Protein AF-A0A914U6W4-F1 (afdb_monomer)

Secondary structure (DSSP, 8-state):
------HHHHHTHHHHHHHHH---HHHHHHHHHT--HHHHHHHHHHHHHHHTT-S---HHHHHHHHTTHHHHHHHHT--SHHHHHHHHHHSSS-----TT------------------PPPPP----PPPP------HHHHHHHHHHHHHHHTTPPB-STTTEEE-TTS-EEEHHHHHHHHHHHHHPPTT--PPTT-TTHHHHHHS-TTHHHHHHHT-TTGGG--

Mean predicted aligned error: 17.09 Å

Radius of gyration: 27.69 Å; Cα contacts (8 Å, |Δi|>4): 126; chains: 1; bounding box: 62×68×47 Å

Nearest PDB structures (foldseek):
  8bik-assembly2_D  TM=2.214E-01  e=5.125E+00  Homo sapiens
  8bik-assembly1_A  TM=2.008E-01  e=8.359E+00  Homo sapiens

Sequence (225 aa):
MTYKIGPIVLRNIDFLKKLASTRSCQQRNKIIENASRDNLLSLVDVCFNVLEANIPLTRQRKTALTKHAQLLRALAECRSPKKARETLLKGGGEEEIPDAQPITLDRTQESTPKSVAKTPRRPRTNRTNPKKSPKQNNNQIVDQIVQHVMQNKNIYPVTSNEQIVDRNNEVIPLSNIRQSVKRYLDAKPGEHTPPGTNKLTSILKADPDVIPLKRAFKPDNWKKL

pLDDT: mean 76.05, std 19.29, range [33.06, 98.44]

Foldseek 3Di:
DDQDQDVLLVVQVVLVVVLVPDPDLVVNLVSLVPDDFSNLVSLLSVLLCVVVVSDPDDPVRVVVCVVVNVLSVQSVPDPGSVSSSVSCNVPSDDPPVVPVPPPPPPPPPPDDDDDDDDDDDDDDPDDDDPDDDPDPDVLVLLVVVLVVLCVVVVWDQDDPQQWTQDPVRDIDHVVLLSVLVVCVLPDDVPDDDDPPNPPNVVVLVPDPVNVVSSVVPDPPPPPDD

Structure (mmCIF, N/CA/C/O backbone):
data_AF-A0A914U6W4-F1
#
_entry.id   AF-A0A914U6W4-F1
#
loop_
_atom_site.group_PDB
_atom_site.id
_atom_site.type_symbol
_atom_site.label_atom_id
_atom_site.label_alt_id
_atom_site.label_comp_id
_atom_site.label_asym_id
_atom_site.label_entity_id
_atom_site.label_seq_id
_atom_site.pdbx_PDB_ins_code
_atom_site.Cartn_x
_atom_site.Cartn_y
_atom_site.Cartn_z
_atom_site.occupancy
_atom_site.B_iso_or_equiv
_atom_site.auth_seq_id
_atom_site.auth_comp_id
_atom_site.auth_asym_id
_atom_site.auth_atom_id
_atom_site.pdbx_PDB_model_num
ATOM 1 N N . MET A 1 1 ? -10.707 -4.551 -19.038 1.00 53.66 1 MET A N 1
ATOM 2 C CA . MET A 1 1 ? -9.260 -4.331 -18.827 1.00 53.66 1 MET A CA 1
ATOM 3 C C . MET A 1 1 ? -8.826 -5.192 -17.654 1.00 53.66 1 MET A C 1
ATOM 5 O O . MET A 1 1 ? -9.386 -5.043 -16.578 1.00 53.66 1 MET A O 1
ATOM 9 N N . THR A 1 2 ? -7.921 -6.141 -17.872 1.00 69.81 2 THR A N 1
ATOM 10 C CA . THR A 1 2 ? -7.407 -7.043 -16.832 1.00 69.81 2 THR A CA 1
ATOM 11 C C . THR A 1 2 ? -6.212 -6.383 -16.150 1.00 69.81 2 THR A C 1
ATOM 13 O O . THR A 1 2 ? -5.210 -6.095 -16.800 1.00 69.81 2 THR A O 1
ATOM 16 N N . TYR A 1 3 ? -6.325 -6.107 -14.852 1.00 77.06 3 TYR A N 1
ATOM 17 C CA . TYR A 1 3 ? -5.258 -5.472 -14.079 1.00 77.06 3 TYR A CA 1
ATOM 18 C C . TYR A 1 3 ? -4.153 -6.485 -13.782 1.00 77.06 3 TYR A C 1
ATOM 20 O O . TYR A 1 3 ? -4.410 -7.545 -13.210 1.00 77.06 3 TYR A O 1
ATOM 28 N N . LYS A 1 4 ? -2.919 -6.168 -14.177 1.00 84.38 4 LYS A N 1
ATOM 29 C CA . LYS A 1 4 ? -1.757 -7.020 -13.916 1.00 84.38 4 LYS A CA 1
ATOM 30 C C . LYS A 1 4 ? -1.160 -6.645 -12.564 1.00 84.38 4 LYS A C 1
ATOM 32 O O . LYS A 1 4 ? -0.323 -5.757 -12.477 1.00 84.38 4 LYS A O 1
ATOM 37 N N . ILE A 1 5 ? -1.623 -7.304 -11.507 1.00 91.56 5 ILE A N 1
ATOM 38 C CA . ILE A 1 5 ? -0.983 -7.226 -10.190 1.00 91.56 5 ILE A CA 1
ATOM 39 C C . ILE A 1 5 ? 0.258 -8.125 -10.218 1.00 91.56 5 ILE A C 1
ATOM 41 O O . ILE A 1 5 ? 0.172 -9.282 -10.633 1.00 91.56 5 ILE A O 1
ATOM 45 N N . GLY A 1 6 ? 1.408 -7.601 -9.790 1.00 92.56 6 GLY A N 1
ATOM 46 C CA . GLY A 1 6 ? 2.656 -8.357 -9.748 1.00 92.56 6 GLY A CA 1
ATOM 47 C C . GLY A 1 6 ? 2.571 -9.582 -8.819 1.00 92.56 6 GLY A C 1
ATOM 48 O O . GLY A 1 6 ? 1.930 -9.522 -7.765 1.00 92.56 6 GLY A O 1
ATOM 49 N N . PRO A 1 7 ? 3.251 -10.701 -9.139 1.00 95.94 7 PRO A N 1
ATOM 50 C CA . PRO A 1 7 ? 3.221 -11.912 -8.313 1.00 95.94 7 PRO A CA 1
ATOM 51 C C . PRO A 1 7 ? 3.799 -11.682 -6.909 1.00 95.94 7 PRO A C 1
ATOM 53 O O . PRO A 1 7 ? 3.405 -12.351 -5.956 1.00 95.94 7 PRO A O 1
ATOM 56 N N . ILE A 1 8 ? 4.706 -10.709 -6.754 1.00 96.19 8 ILE A N 1
ATOM 57 C CA . ILE A 1 8 ? 5.264 -10.332 -5.451 1.00 96.19 8 ILE A CA 1
ATOM 58 C C . ILE A 1 8 ? 4.209 -9.714 -4.526 1.00 96.19 8 ILE A C 1
ATOM 60 O O . ILE A 1 8 ? 4.229 -9.980 -3.329 1.00 96.19 8 ILE A O 1
ATOM 64 N N . VAL A 1 9 ? 3.251 -8.958 -5.068 1.00 96.81 9 VAL A N 1
ATOM 65 C CA . VAL A 1 9 ? 2.139 -8.380 -4.298 1.00 96.81 9 VAL A CA 1
ATOM 66 C C . VAL A 1 9 ? 1.191 -9.479 -3.833 1.00 96.81 9 VAL A C 1
ATOM 68 O O . VAL A 1 9 ? 0.785 -9.492 -2.673 1.00 96.81 9 VAL A O 1
ATOM 71 N N . LEU A 1 10 ? 0.891 -10.443 -4.707 1.00 96.62 10 LEU A N 1
ATOM 72 C CA . LEU A 1 10 ? 0.010 -11.567 -4.380 1.00 96.62 10 LEU A CA 1
ATOM 73 C C . LEU A 1 10 ? 0.596 -12.459 -3.277 1.00 96.62 10 LEU A C 1
ATOM 75 O O . LEU A 1 10 ? -0.118 -12.812 -2.342 1.00 96.62 10 LEU A O 1
ATOM 79 N N . ARG A 1 11 ? 1.899 -12.766 -3.340 1.00 98.06 11 ARG A N 1
ATOM 80 C CA . ARG A 1 11 ? 2.583 -13.586 -2.322 1.00 98.06 11 ARG A CA 1
ATOM 81 C C . ARG A 1 11 ? 2.641 -12.934 -0.940 1.00 98.06 11 ARG A C 1
ATOM 83 O O . ARG A 1 11 ? 2.720 -13.647 0.050 1.00 98.06 11 ARG A O 1
ATOM 90 N N . ASN A 1 12 ? 2.594 -11.604 -0.867 1.00 98.12 12 ASN A N 1
ATOM 91 C CA . ASN A 1 12 ? 2.744 -10.850 0.382 1.00 98.12 12 ASN A CA 1
ATOM 92 C C . ASN A 1 12 ? 1.439 -10.149 0.812 1.00 98.12 12 ASN A C 1
ATOM 94 O O . ASN A 1 12 ? 1.460 -9.172 1.563 1.00 98.12 12 ASN A O 1
ATOM 98 N N . ILE A 1 13 ? 0.279 -10.637 0.355 1.00 97.62 13 ILE A N 1
ATOM 99 C CA . ILE A 1 13 ? -1.011 -9.982 0.605 1.00 97.62 13 ILE A CA 1
ATOM 100 C C . ILE A 1 13 ? -1.379 -9.916 2.093 1.00 97.62 13 ILE A C 1
ATOM 102 O O . ILE A 1 13 ? -1.975 -8.934 2.533 1.00 97.62 13 ILE A O 1
ATOM 106 N N . ASP A 1 14 ? -0.995 -10.917 2.887 1.00 98.31 14 ASP A N 1
ATOM 107 C CA . ASP A 1 14 ? -1.300 -10.954 4.321 1.00 98.31 14 ASP A CA 1
ATOM 108 C C . ASP A 1 14 ? -0.513 -9.897 5.094 1.00 98.31 14 ASP A C 1
ATOM 110 O O . ASP A 1 14 ? -1.055 -9.245 5.989 1.00 98.31 14 ASP A O 1
ATOM 114 N N . PHE A 1 15 ? 0.733 -9.644 4.687 1.00 98.38 15 PHE A N 1
ATOM 115 C CA . PHE A 1 15 ? 1.522 -8.528 5.199 1.00 98.38 15 PHE A CA 1
ATOM 116 C C . PHE A 1 15 ? 0.852 -7.186 4.877 1.00 98.38 15 PHE A C 1
ATOM 118 O O . PHE A 1 15 ? 0.673 -6.362 5.776 1.00 98.38 15 PHE A O 1
ATOM 125 N N . LEU A 1 16 ? 0.417 -6.986 3.628 1.00 97.69 16 LEU A N 1
ATOM 126 C CA . LEU A 1 16 ? -0.258 -5.755 3.203 1.00 97.69 16 LEU A CA 1
ATOM 127 C C . LEU A 1 16 ? -1.578 -5.536 3.957 1.00 97.69 16 LEU A C 1
ATOM 129 O O . LEU A 1 16 ? -1.844 -4.427 4.425 1.00 97.69 16 LEU A O 1
ATOM 133 N N . LYS A 1 17 ? -2.381 -6.592 4.139 1.00 97.88 17 LYS A N 1
ATOM 134 C CA . LYS A 1 17 ? -3.614 -6.556 4.943 1.00 97.88 17 LYS A CA 1
ATOM 135 C C . LYS A 1 17 ? -3.319 -6.207 6.399 1.00 97.88 17 LYS A C 1
ATOM 137 O O . LYS A 1 17 ? -3.968 -5.320 6.953 1.00 97.88 17 LYS A O 1
ATOM 142 N N . LYS A 1 18 ? -2.322 -6.857 7.008 1.00 98.12 18 LYS A N 1
ATOM 143 C CA . LYS A 1 18 ? -1.907 -6.588 8.390 1.00 98.12 18 LYS A CA 1
ATOM 144 C C . LYS A 1 18 ? -1.480 -5.132 8.551 1.00 98.12 18 LYS A C 1
ATOM 146 O O . LYS A 1 18 ? -1.984 -4.453 9.444 1.00 98.12 18 LYS A O 1
ATOM 151 N N . LEU A 1 19 ? -0.637 -4.626 7.654 1.00 96.81 19 LEU A N 1
ATOM 152 C CA . LEU A 1 19 ? -0.181 -3.239 7.682 1.00 96.81 19 LEU A CA 1
ATOM 153 C C . LEU A 1 19 ? -1.350 -2.251 7.529 1.00 96.81 19 LEU A C 1
ATOM 155 O O . LEU A 1 19 ? -1.446 -1.306 8.307 1.00 96.81 19 LEU A O 1
ATOM 159 N N . ALA A 1 20 ? -2.267 -2.500 6.589 1.00 95.44 20 ALA A N 1
ATOM 160 C CA . ALA A 1 20 ? -3.433 -1.647 6.348 1.00 95.44 20 ALA A CA 1
ATOM 161 C C . ALA A 1 20 ? -4.457 -1.662 7.497 1.00 95.44 20 ALA A C 1
ATOM 163 O O . ALA A 1 20 ? -5.111 -0.654 7.755 1.00 95.44 20 ALA A O 1
ATOM 164 N N . SER A 1 21 ? -4.602 -2.793 8.192 1.00 96.88 21 SER A N 1
ATOM 165 C CA . SER A 1 21 ? -5.515 -2.929 9.337 1.00 96.88 21 SER A CA 1
ATOM 166 C C . SER A 1 21 ? -4.977 -2.305 10.631 1.00 96.88 21 SER A C 1
ATOM 168 O O . SER A 1 21 ? -5.744 -2.025 11.553 1.00 96.88 21 SER A O 1
ATOM 170 N N . THR A 1 22 ? -3.667 -2.065 10.707 1.00 96.38 22 THR A N 1
ATOM 171 C CA . THR A 1 22 ? -3.009 -1.581 11.921 1.00 96.38 22 THR A CA 1
ATOM 172 C C . THR A 1 22 ? -3.180 -0.068 12.048 1.00 96.38 22 THR A C 1
ATOM 174 O O . THR A 1 22 ? -2.640 0.698 11.253 1.00 96.38 22 THR A O 1
ATOM 177 N N . ARG A 1 23 ? -3.913 0.375 13.076 1.00 92.94 23 ARG A N 1
ATOM 178 C CA . ARG A 1 23 ? -4.170 1.806 13.329 1.00 92.94 23 ARG A CA 1
ATOM 179 C C . ARG A 1 23 ? -3.014 2.515 14.032 1.00 92.94 23 ARG A C 1
ATOM 181 O O . ARG A 1 23 ? -2.748 3.675 13.743 1.00 92.94 23 ARG A O 1
ATOM 188 N N . SER A 1 24 ? -2.334 1.829 14.952 1.00 93.88 24 SER A N 1
ATOM 189 C CA . SER A 1 24 ? -1.249 2.426 15.734 1.00 93.88 24 SER A CA 1
ATOM 190 C C . SER A 1 24 ? -0.017 2.668 14.865 1.00 93.88 24 SER A C 1
ATOM 192 O O . SER A 1 24 ? 0.518 1.740 14.252 1.00 93.88 24 SER A O 1
ATOM 194 N N . CYS A 1 25 ? 0.464 3.913 14.850 1.00 91.19 25 CYS A N 1
ATOM 195 C CA . CYS A 1 25 ? 1.676 4.292 14.130 1.00 91.19 25 CYS A CA 1
ATOM 196 C C . CYS A 1 25 ? 2.896 3.480 14.598 1.00 91.19 25 CYS A C 1
ATOM 198 O O . CYS A 1 25 ? 3.583 2.868 13.783 1.00 91.19 25 CYS A O 1
ATOM 200 N N . GLN A 1 26 ? 3.088 3.355 15.913 1.00 93.44 26 GLN A N 1
ATOM 201 C CA . GLN A 1 26 ? 4.189 2.579 16.490 1.00 93.44 26 GLN A CA 1
ATOM 202 C C . GLN A 1 26 ? 4.140 1.102 16.076 1.00 93.44 26 GLN A C 1
ATOM 204 O O . GLN A 1 26 ? 5.170 0.505 15.769 1.00 93.44 26 GLN A O 1
ATOM 209 N N . GLN A 1 27 ? 2.945 0.502 16.029 1.00 96.06 27 GLN A N 1
ATOM 210 C CA . GLN A 1 27 ? 2.794 -0.882 15.575 1.00 96.06 27 GLN A CA 1
ATOM 211 C C . GLN A 1 27 ? 3.087 -1.026 14.078 1.00 96.06 27 GLN A C 1
ATOM 213 O O . GLN A 1 27 ? 3.743 -1.991 13.690 1.00 96.06 27 GLN A O 1
ATOM 218 N N . ARG A 1 28 ? 2.666 -0.069 13.238 1.00 96.31 28 ARG A N 1
ATOM 219 C CA . ARG A 1 28 ? 3.031 -0.056 11.810 1.00 96.31 28 ARG A CA 1
ATOM 220 C C . ARG A 1 28 ? 4.542 0.037 11.627 1.00 96.31 28 ARG A C 1
ATOM 222 O O . ARG A 1 28 ? 5.090 -0.749 10.860 1.00 96.31 28 ARG A O 1
ATOM 229 N N . ASN A 1 29 ? 5.215 0.911 12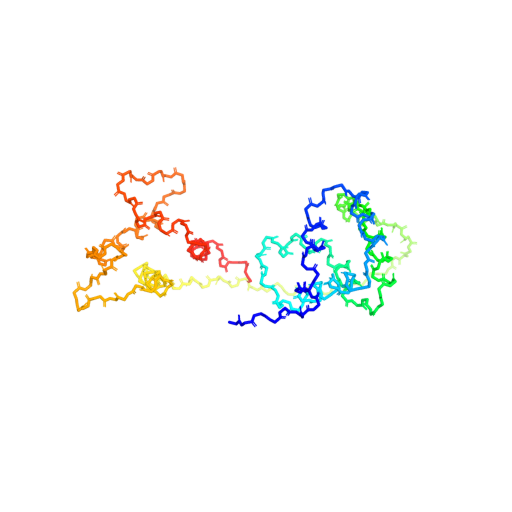.374 1.00 95.25 29 ASN A N 1
ATOM 230 C CA . ASN A 1 29 ? 6.670 1.052 12.313 1.00 95.25 29 ASN A CA 1
ATOM 231 C C . ASN A 1 29 ? 7.368 -0.254 12.704 1.00 95.25 29 ASN A C 1
ATOM 233 O O . ASN A 1 29 ? 8.198 -0.738 11.943 1.00 95.25 29 ASN A O 1
ATOM 237 N N . LYS A 1 30 ? 6.930 -0.916 13.784 1.00 96.88 30 LYS A N 1
ATOM 238 C CA . LYS A 1 30 ? 7.435 -2.250 14.158 1.00 96.88 30 LYS A CA 1
ATOM 239 C C . LYS A 1 30 ? 7.197 -3.305 13.074 1.00 96.88 30 LYS A C 1
ATOM 241 O O . LYS A 1 30 ? 8.051 -4.161 12.851 1.00 96.88 30 LYS A O 1
ATOM 246 N N . ILE A 1 31 ? 6.046 -3.277 12.397 1.00 97.81 31 ILE A N 1
ATOM 247 C CA . ILE A 1 31 ? 5.761 -4.184 11.272 1.00 97.81 31 ILE A CA 1
ATOM 248 C C . ILE A 1 31 ? 6.722 -3.911 10.103 1.00 97.81 31 ILE A C 1
ATOM 250 O O . ILE A 1 31 ? 7.202 -4.859 9.489 1.00 97.81 31 ILE A O 1
ATOM 254 N N . ILE A 1 32 ? 7.017 -2.642 9.809 1.00 97.31 32 ILE A N 1
ATOM 255 C CA . ILE A 1 32 ? 7.913 -2.212 8.722 1.00 97.31 32 ILE A CA 1
ATOM 256 C C . ILE A 1 32 ? 9.385 -2.529 9.038 1.00 97.31 32 ILE A C 1
ATOM 258 O O . ILE A 1 32 ? 10.116 -2.998 8.163 1.00 97.31 32 ILE A O 1
ATOM 262 N N . GLU A 1 33 ? 9.824 -2.317 10.279 1.00 96.69 33 GLU A N 1
ATOM 263 C CA . GLU A 1 33 ? 11.172 -2.655 10.758 1.00 96.69 33 GLU A CA 1
ATOM 264 C C . GLU A 1 33 ? 11.459 -4.150 10.604 1.00 96.69 33 GLU A C 1
ATOM 266 O O . GLU A 1 33 ? 12.502 -4.532 10.071 1.00 96.69 33 GLU A O 1
ATOM 271 N N . ASN A 1 34 ? 10.486 -4.984 10.984 1.00 98.00 34 ASN A N 1
ATOM 272 C CA . ASN A 1 34 ? 10.574 -6.442 10.915 1.00 98.00 34 ASN A CA 1
ATOM 273 C C . ASN A 1 34 ? 10.147 -7.023 9.554 1.00 98.00 34 ASN A C 1
ATOM 275 O O . ASN A 1 34 ? 10.110 -8.242 9.384 1.00 98.00 34 ASN A O 1
ATOM 279 N N . ALA A 1 35 ? 9.800 -6.186 8.573 1.00 98.12 35 ALA A N 1
ATOM 280 C CA . ALA A 1 35 ? 9.358 -6.655 7.266 1.00 98.12 35 ALA A CA 1
ATOM 281 C C . ALA A 1 35 ? 10.510 -7.311 6.489 1.00 98.12 35 ALA A C 1
ATOM 283 O O . ALA A 1 35 ? 11.623 -6.774 6.423 1.00 98.12 35 ALA A O 1
ATOM 284 N N . SER A 1 36 ? 10.218 -8.444 5.844 1.00 98.31 36 SER A N 1
ATOM 285 C CA . SER A 1 36 ? 11.131 -9.095 4.904 1.00 98.31 36 SER A CA 1
ATOM 286 C C . SER A 1 36 ? 11.414 -8.204 3.687 1.00 98.31 36 SER A C 1
ATOM 288 O O . SER A 1 36 ? 10.697 -7.238 3.404 1.00 98.31 36 SER A O 1
ATOM 290 N N . ARG A 1 37 ? 12.456 -8.549 2.922 1.00 98.19 37 ARG A N 1
ATOM 291 C CA . ARG A 1 37 ? 12.765 -7.879 1.650 1.00 98.19 37 ARG A CA 1
ATOM 292 C C . ARG A 1 37 ? 11.558 -7.874 0.709 1.00 98.19 37 ARG A C 1
ATOM 294 O O . ARG A 1 37 ? 11.227 -6.824 0.166 1.00 98.19 37 ARG A O 1
ATOM 301 N N . ASP A 1 38 ? 10.901 -9.017 0.550 1.00 98.06 38 ASP A N 1
ATOM 302 C CA . ASP A 1 38 ? 9.777 -9.171 -0.377 1.00 98.06 38 ASP A CA 1
ATOM 303 C C . ASP A 1 38 ? 8.545 -8.386 0.078 1.00 98.06 38 ASP A C 1
ATOM 305 O O . ASP A 1 38 ? 7.877 -7.769 -0.749 1.00 98.06 38 ASP A O 1
ATOM 309 N N . ASN A 1 39 ? 8.304 -8.309 1.391 1.00 98.44 39 ASN A N 1
ATOM 310 C CA . ASN A 1 39 ? 7.257 -7.465 1.966 1.00 98.44 39 ASN A CA 1
ATOM 311 C C . ASN A 1 39 ? 7.467 -5.989 1.597 1.00 98.44 39 ASN A C 1
ATOM 313 O O . ASN A 1 39 ? 6.542 -5.324 1.130 1.00 98.44 39 ASN A O 1
ATOM 317 N N . LEU A 1 40 ? 8.690 -5.477 1.750 1.00 98.12 40 LEU A N 1
ATOM 318 C CA . LEU A 1 40 ? 9.011 -4.087 1.412 1.00 98.12 40 LEU A CA 1
ATOM 319 C C . LEU A 1 40 ? 8.910 -3.825 -0.094 1.00 98.12 40 LEU A C 1
ATOM 321 O O . LEU A 1 40 ? 8.330 -2.823 -0.504 1.00 98.12 40 LEU A O 1
ATOM 325 N N . LEU A 1 41 ? 9.422 -4.735 -0.926 1.00 97.25 41 LEU A N 1
ATOM 326 C CA . LEU A 1 41 ? 9.322 -4.603 -2.382 1.00 97.25 41 LEU A CA 1
ATOM 327 C C . LEU A 1 41 ? 7.874 -4.713 -2.877 1.00 97.25 41 LEU A C 1
ATOM 329 O O . LEU A 1 41 ? 7.512 -4.038 -3.836 1.00 97.25 41 LEU A O 1
ATOM 333 N N . SER A 1 42 ? 7.020 -5.485 -2.200 1.00 97.94 42 SER A N 1
ATOM 334 C CA . SER A 1 42 ? 5.589 -5.530 -2.519 1.00 97.94 42 SER A CA 1
ATOM 335 C C . SER A 1 42 ? 4.893 -4.184 -2.285 1.00 97.94 42 SER A C 1
ATOM 337 O O . SER A 1 42 ? 4.037 -3.801 -3.076 1.00 97.94 42 SER A O 1
ATOM 339 N N . LEU A 1 43 ? 5.297 -3.416 -1.262 1.00 97.31 43 LEU A N 1
ATOM 340 C CA . LEU A 1 43 ? 4.788 -2.056 -1.041 1.00 97.31 43 LEU A CA 1
ATOM 341 C C . LEU A 1 43 ? 5.232 -1.094 -2.140 1.00 97.31 43 LEU A C 1
ATOM 343 O O . LEU A 1 43 ? 4.425 -0.288 -2.603 1.00 97.31 43 LEU A O 1
ATOM 347 N N . VAL A 1 44 ? 6.495 -1.189 -2.562 1.00 97.44 44 VAL A N 1
ATOM 348 C CA . VAL A 1 44 ? 7.034 -0.398 -3.678 1.00 97.44 44 VAL A CA 1
ATOM 349 C C . VAL A 1 44 ? 6.236 -0.672 -4.954 1.00 97.44 44 VAL A C 1
ATOM 351 O O . VAL A 1 44 ? 5.787 0.271 -5.602 1.00 97.44 44 VAL A O 1
ATOM 354 N N . ASP A 1 45 ? 5.981 -1.945 -5.267 1.00 96.88 45 ASP A N 1
ATOM 355 C CA . ASP A 1 45 ? 5.211 -2.353 -6.450 1.00 96.88 45 ASP A CA 1
ATOM 356 C C . ASP A 1 45 ? 3.752 -1.861 -6.384 1.00 96.88 45 ASP A C 1
ATOM 358 O O . ASP A 1 45 ? 3.200 -1.365 -7.367 1.00 96.88 45 ASP A O 1
ATOM 362 N N . VAL A 1 46 ? 3.120 -1.895 -5.205 1.00 96.75 46 VAL A N 1
ATOM 363 C CA . VAL A 1 46 ? 1.786 -1.297 -5.011 1.00 96.75 46 VAL A CA 1
ATOM 364 C C . VAL A 1 46 ? 1.814 0.214 -5.262 1.00 96.75 46 VAL A C 1
ATOM 366 O O . VAL A 1 46 ? 0.940 0.723 -5.964 1.00 96.75 46 VAL A O 1
ATOM 369 N N . CYS A 1 47 ? 2.807 0.935 -4.732 1.00 96.19 47 CYS A N 1
ATOM 370 C CA . CYS A 1 47 ? 2.937 2.382 -4.941 1.00 96.19 47 CYS A CA 1
ATOM 371 C C . CYS A 1 47 ? 3.142 2.719 -6.422 1.00 96.19 47 CYS A C 1
ATOM 373 O O . CYS A 1 47 ? 2.479 3.617 -6.942 1.00 96.19 47 CYS A O 1
ATOM 375 N N . PHE A 1 48 ? 3.998 1.965 -7.111 1.00 96.12 48 PHE A N 1
ATOM 376 C CA . PHE A 1 48 ? 4.236 2.111 -8.543 1.00 96.12 48 PHE A CA 1
ATOM 377 C C . PHE A 1 48 ? 2.947 1.901 -9.353 1.00 96.12 48 PHE A C 1
ATOM 379 O O . PHE A 1 48 ? 2.550 2.768 -10.128 1.00 96.12 48 PHE A O 1
ATOM 386 N N . ASN A 1 49 ? 2.213 0.815 -9.095 1.00 95.12 49 ASN A N 1
ATOM 387 C CA . ASN A 1 49 ? 0.957 0.525 -9.794 1.00 95.12 49 ASN A CA 1
ATOM 388 C C . ASN A 1 49 ? -0.163 1.538 -9.501 1.00 95.12 49 ASN A C 1
ATOM 390 O O . ASN A 1 49 ? -1.038 1.755 -10.342 1.00 95.12 49 ASN A O 1
ATOM 394 N N . VAL A 1 50 ? -0.153 2.167 -8.323 1.00 94.69 50 VAL A N 1
ATOM 395 C CA . VAL A 1 50 ? -1.057 3.280 -8.002 1.00 94.69 50 VAL A CA 1
ATOM 396 C C . VAL A 1 50 ? -0.725 4.520 -8.836 1.00 94.69 50 VAL A C 1
ATOM 398 O O . VAL A 1 50 ? -1.648 5.169 -9.332 1.00 94.69 50 VAL A O 1
ATOM 401 N N . LEU A 1 51 ? 0.561 4.848 -9.000 1.00 93.94 51 LEU A N 1
ATOM 402 C CA . LEU A 1 51 ? 1.008 6.016 -9.766 1.00 93.94 51 LEU A CA 1
ATOM 403 C C . LEU A 1 51 ? 0.775 5.849 -11.271 1.00 93.94 51 LEU A C 1
ATOM 405 O O . LEU A 1 51 ? 0.262 6.771 -11.900 1.00 93.94 51 LEU A O 1
ATOM 409 N N . GLU A 1 52 ? 1.037 4.659 -11.812 1.00 93.75 52 GLU A N 1
ATOM 410 C CA . GLU A 1 52 ? 0.782 4.309 -13.220 1.00 93.75 52 GLU A CA 1
ATOM 411 C C . GLU A 1 52 ? -0.711 4.110 -13.540 1.00 93.75 52 GLU A C 1
ATOM 413 O O . GLU A 1 52 ? -1.081 3.753 -14.654 1.00 93.75 52 GLU A O 1
ATOM 418 N N . ALA A 1 53 ? -1.601 4.317 -12.561 1.00 89.75 53 ALA A N 1
ATOM 419 C CA . ALA A 1 53 ? -3.041 4.092 -12.687 1.00 89.75 53 ALA A CA 1
ATOM 420 C C . ALA A 1 53 ? -3.428 2.660 -13.124 1.00 89.75 53 ALA A C 1
ATOM 422 O O . ALA A 1 53 ? -4.551 2.432 -13.583 1.00 89.75 53 ALA A O 1
ATOM 423 N N . ASN A 1 54 ? -2.546 1.681 -12.892 1.00 91.25 54 ASN A N 1
ATOM 424 C CA . ASN A 1 54 ? -2.810 0.253 -13.096 1.00 91.25 54 ASN A CA 1
ATOM 425 C C . ASN A 1 54 ? -3.805 -0.304 -12.072 1.00 91.25 54 ASN A C 1
ATOM 427 O O . ASN A 1 54 ? -4.379 -1.367 -12.287 1.00 91.25 54 ASN A O 1
ATOM 431 N N . ILE A 1 55 ? -4.016 0.393 -10.953 1.00 90.56 55 ILE A N 1
ATOM 432 C CA . ILE A 1 55 ? -5.040 0.053 -9.963 1.00 90.56 55 ILE A CA 1
ATOM 433 C C . ILE A 1 55 ? -6.177 1.079 -10.069 1.00 90.56 55 ILE A C 1
ATOM 435 O O . ILE A 1 55 ? -5.945 2.279 -9.878 1.00 90.56 55 ILE A O 1
ATOM 439 N N . PRO A 1 56 ? -7.424 0.650 -10.341 1.00 90.38 56 PRO A N 1
ATOM 440 C CA . PRO A 1 56 ? -8.549 1.563 -10.434 1.00 90.38 56 PRO A CA 1
ATOM 441 C C . PRO A 1 56 ? -8.871 2.115 -9.046 1.00 90.38 56 PRO A C 1
ATOM 443 O O . PRO A 1 56 ? -9.313 1.410 -8.138 1.00 90.38 56 PRO A O 1
ATOM 446 N N . LEU A 1 57 ? -8.656 3.415 -8.879 1.00 92.94 57 LEU A N 1
ATOM 447 C CA . LEU A 1 57 ? -8.985 4.126 -7.652 1.00 92.94 57 LEU A CA 1
ATOM 448 C C . LEU A 1 57 ? -10.202 5.016 -7.866 1.00 92.94 57 LEU A C 1
ATOM 450 O O . LEU A 1 57 ? -10.281 5.767 -8.842 1.00 92.94 57 LEU A O 1
ATOM 454 N N . THR A 1 58 ? -11.127 4.985 -6.906 1.00 95.31 58 THR A N 1
ATOM 455 C CA . THR A 1 58 ? -12.239 5.937 -6.865 1.00 95.31 58 THR A CA 1
ATOM 456 C C . THR A 1 58 ? -11.703 7.362 -6.715 1.00 95.31 58 THR A C 1
ATOM 458 O O . THR A 1 58 ? -10.644 7.586 -6.122 1.00 95.31 58 THR A O 1
ATOM 461 N N . ARG A 1 59 ? -12.444 8.359 -7.215 1.00 93.94 59 ARG A N 1
ATOM 462 C CA . ARG A 1 59 ? -12.039 9.776 -7.135 1.00 93.94 59 ARG A CA 1
ATOM 463 C C . ARG A 1 59 ? -11.714 10.208 -5.701 1.00 93.94 59 ARG A C 1
ATOM 465 O O . ARG A 1 59 ? -10.715 10.880 -5.487 1.00 93.94 59 ARG A O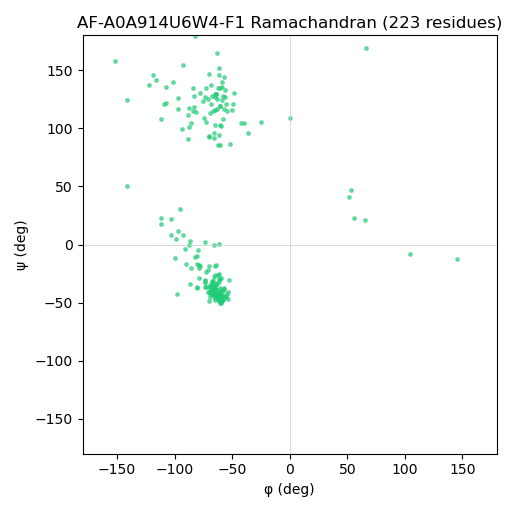 1
ATOM 472 N N . GLN A 1 60 ? -12.511 9.759 -4.730 1.00 93.75 60 GLN A N 1
ATOM 473 C CA . GLN A 1 60 ? -12.289 10.032 -3.306 1.00 93.75 60 GLN A CA 1
ATOM 474 C C . GLN A 1 60 ? -10.936 9.494 -2.819 1.00 93.75 60 GLN A C 1
ATOM 476 O O . GLN A 1 60 ? -10.184 10.219 -2.172 1.00 93.75 60 GLN A O 1
ATOM 481 N N . ARG A 1 61 ? -10.589 8.250 -3.181 1.00 93.75 61 ARG A N 1
ATOM 482 C CA . ARG A 1 61 ? -9.299 7.643 -2.822 1.00 93.75 61 ARG A CA 1
ATOM 483 C C . ARG A 1 61 ? -8.129 8.343 -3.506 1.00 93.75 61 ARG A C 1
ATOM 485 O O . ARG A 1 61 ? -7.120 8.587 -2.855 1.00 93.75 61 ARG A O 1
ATOM 492 N N . LYS A 1 62 ? -8.276 8.727 -4.780 1.00 93.88 62 LYS A N 1
ATOM 493 C CA . LYS A 1 62 ? -7.253 9.512 -5.493 1.00 93.88 62 LYS A CA 1
ATOM 494 C C . LYS A 1 62 ? -6.961 10.828 -4.770 1.00 93.88 62 LYS A C 1
ATOM 496 O O . LYS A 1 62 ? -5.800 11.124 -4.511 1.00 93.88 62 LYS A O 1
ATOM 501 N N . THR A 1 63 ? -8.001 11.573 -4.387 1.00 93.19 63 THR A N 1
ATOM 502 C CA . THR A 1 63 ? -7.859 12.836 -3.644 1.00 93.19 63 THR A CA 1
ATOM 503 C C . THR A 1 63 ? -7.184 12.637 -2.286 1.00 93.19 63 THR A C 1
ATOM 505 O O . THR A 1 63 ? -6.304 13.415 -1.931 1.00 93.19 63 THR A O 1
ATOM 508 N N . ALA A 1 64 ? -7.530 11.575 -1.551 1.00 91.38 64 ALA A N 1
ATOM 509 C CA . ALA A 1 64 ? -6.872 11.255 -0.283 1.00 91.38 64 ALA A CA 1
ATOM 510 C C . ALA A 1 64 ? -5.372 10.956 -0.469 1.00 91.38 64 ALA A C 1
ATOM 512 O O . ALA A 1 64 ? -4.545 11.468 0.278 1.00 91.38 64 ALA A O 1
ATOM 513 N N . LEU A 1 65 ? -5.011 10.201 -1.511 1.00 91.81 65 LEU A N 1
ATOM 514 C CA . LEU A 1 65 ? -3.615 9.873 -1.820 1.00 91.81 65 LEU A CA 1
ATOM 515 C C . LEU A 1 65 ? -2.811 11.064 -2.342 1.00 91.81 65 LEU A C 1
ATOM 517 O O . LEU A 1 65 ? -1.590 11.065 -2.227 1.00 91.81 65 LEU A O 1
ATOM 521 N N . THR A 1 66 ? -3.472 12.092 -2.882 1.00 91.19 66 THR A N 1
ATOM 522 C CA . THR A 1 66 ? -2.783 13.278 -3.417 1.00 91.19 66 THR A CA 1
ATOM 523 C C . THR A 1 66 ? -1.994 14.004 -2.325 1.00 91.19 66 THR A C 1
ATOM 525 O O . THR A 1 66 ? -0.909 14.509 -2.597 1.00 91.19 66 THR A O 1
ATOM 528 N N . LYS A 1 67 ? -2.482 13.970 -1.076 1.00 90.75 67 LYS A N 1
ATOM 529 C CA . LYS A 1 67 ? -1.779 14.511 0.101 1.00 90.75 67 LYS A CA 1
ATOM 530 C C . LYS A 1 67 ? -0.443 13.816 0.374 1.00 90.75 67 LYS A C 1
ATOM 532 O O . LYS A 1 67 ? 0.455 14.417 0.938 1.00 90.75 67 LYS A O 1
ATOM 537 N N . HIS A 1 68 ? -0.303 12.570 -0.071 1.00 91.88 68 HIS A N 1
ATOM 538 C CA . HIS A 1 68 ? 0.888 11.744 0.124 1.00 91.88 68 HIS A CA 1
ATOM 539 C C . HIS A 1 68 ? 1.628 11.475 -1.195 1.00 91.88 68 HIS A C 1
ATOM 541 O O . HIS A 1 68 ? 2.436 10.552 -1.280 1.00 91.88 68 HIS A O 1
ATOM 547 N N . ALA A 1 69 ? 1.371 12.264 -2.247 1.00 91.38 69 ALA A N 1
ATOM 548 C CA . ALA A 1 69 ? 1.902 12.001 -3.584 1.00 91.38 69 ALA A CA 1
ATOM 549 C C . ALA A 1 69 ? 3.439 11.997 -3.635 1.00 91.38 69 ALA A C 1
ATOM 551 O O . ALA A 1 69 ? 4.021 11.190 -4.355 1.00 91.38 69 ALA A O 1
ATOM 552 N N . GLN A 1 70 ? 4.101 12.873 -2.872 1.00 91.88 70 GLN A N 1
ATOM 553 C CA . GLN A 1 70 ? 5.566 12.913 -2.807 1.00 91.88 70 GLN A CA 1
ATOM 554 C C . GLN A 1 70 ? 6.139 11.635 -2.184 1.00 91.88 70 GLN A C 1
ATOM 556 O O . GLN A 1 70 ? 7.034 11.026 -2.766 1.00 91.88 70 GLN A O 1
ATOM 561 N N . LEU A 1 71 ? 5.565 11.179 -1.065 1.00 93.94 71 LEU A N 1
ATOM 562 C CA . LEU A 1 71 ? 5.955 9.926 -0.418 1.00 93.94 71 LEU A CA 1
ATOM 563 C C . LEU A 1 71 ? 5.734 8.722 -1.343 1.00 93.94 71 LEU A C 1
ATOM 565 O O . LEU A 1 71 ? 6.613 7.873 -1.461 1.00 93.94 71 LEU A O 1
ATOM 569 N N . LEU A 1 72 ? 4.593 8.668 -2.040 1.00 95.00 72 LEU A N 1
ATOM 570 C CA . LEU A 1 72 ? 4.296 7.595 -2.994 1.00 95.00 72 LEU A CA 1
ATOM 571 C C . LEU A 1 72 ? 5.322 7.538 -4.133 1.00 95.00 72 LEU A C 1
ATOM 573 O O . LEU A 1 72 ? 5.767 6.446 -4.476 1.00 95.00 72 LEU A O 1
ATOM 577 N N . ARG A 1 73 ? 5.729 8.690 -4.689 1.00 95.62 73 ARG A N 1
ATOM 578 C CA . ARG A 1 73 ? 6.783 8.754 -5.720 1.00 95.62 73 ARG A CA 1
ATOM 579 C C . ARG A 1 73 ? 8.133 8.306 -5.169 1.00 95.62 73 ARG A C 1
ATOM 581 O O . ARG A 1 73 ? 8.763 7.434 -5.758 1.00 95.62 73 ARG A O 1
ATOM 588 N N . ALA A 1 74 ? 8.525 8.819 -4.002 1.00 95.56 74 ALA A N 1
ATOM 589 C CA . ALA A 1 74 ? 9.776 8.436 -3.355 1.00 95.56 74 ALA A CA 1
ATOM 590 C C . ALA A 1 74 ? 9.843 6.923 -3.084 1.00 95.56 74 ALA A C 1
ATOM 592 O O . ALA A 1 74 ? 10.887 6.306 -3.290 1.00 95.56 74 ALA A O 1
ATOM 593 N N . LEU A 1 75 ? 8.729 6.311 -2.666 1.00 96.12 75 LEU A N 1
ATOM 594 C CA . LEU A 1 75 ? 8.632 4.864 -2.475 1.00 96.12 75 LEU A CA 1
ATOM 595 C C . LEU A 1 75 ? 8.685 4.096 -3.791 1.00 96.12 75 LEU A C 1
ATOM 597 O O . LEU A 1 75 ? 9.424 3.122 -3.871 1.00 96.12 75 LEU A O 1
ATOM 601 N N . ALA A 1 76 ? 7.949 4.525 -4.817 1.00 96.56 76 ALA A N 1
ATOM 602 C CA . ALA A 1 76 ? 7.946 3.865 -6.123 1.00 96.56 76 ALA A CA 1
ATOM 603 C C . ALA A 1 76 ? 9.335 3.865 -6.791 1.00 96.56 76 ALA A C 1
ATOM 605 O O . ALA A 1 76 ? 9.684 2.927 -7.503 1.00 96.56 76 ALA A O 1
ATOM 606 N N . GLU A 1 77 ? 10.160 4.877 -6.518 1.00 95.88 77 GLU A N 1
ATOM 607 C CA . GLU A 1 77 ? 11.538 4.973 -7.013 1.00 95.88 77 GLU A CA 1
ATOM 608 C C . GLU A 1 77 ? 12.548 4.129 -6.207 1.00 95.88 77 GLU A C 1
ATOM 610 O O . GLU A 1 77 ? 13.710 3.974 -6.608 1.00 95.88 77 GLU A O 1
ATOM 615 N N . CYS A 1 78 ? 12.152 3.565 -5.061 1.00 96.56 78 CYS A N 1
ATOM 616 C CA . CYS A 1 78 ? 13.048 2.775 -4.221 1.00 96.56 78 CYS A CA 1
ATOM 617 C C . CYS A 1 78 ? 13.361 1.412 -4.848 1.00 96.56 78 CYS A C 1
ATOM 619 O O . CYS A 1 78 ? 12.586 0.467 -4.759 1.00 96.56 78 CYS A O 1
ATOM 621 N N . ARG A 1 79 ? 14.575 1.266 -5.389 1.00 93.88 79 ARG A N 1
ATOM 622 C CA . ARG A 1 79 ? 15.075 -0.021 -5.912 1.00 93.88 79 ARG A CA 1
ATOM 623 C C . ARG A 1 79 ? 15.599 -0.975 -4.837 1.00 93.88 79 ARG A C 1
ATOM 625 O O . ARG A 1 79 ? 15.778 -2.159 -5.108 1.00 93.88 79 ARG A O 1
ATOM 632 N N . SER A 1 80 ? 15.889 -0.473 -3.633 1.00 97.50 80 SER A N 1
ATOM 633 C CA . SER A 1 80 ? 16.452 -1.272 -2.541 1.00 97.50 80 SER A CA 1
ATOM 634 C C . SER A 1 80 ? 15.493 -1.357 -1.349 1.00 97.50 80 SER A C 1
ATOM 636 O O . SER A 1 80 ? 14.862 -0.358 -0.991 1.00 97.50 80 SER A O 1
ATOM 638 N N . PRO A 1 81 ? 15.408 -2.524 -0.679 1.00 97.50 81 PRO A N 1
ATOM 639 C CA . PRO A 1 81 ? 14.546 -2.694 0.490 1.00 97.50 81 PRO A CA 1
ATOM 640 C C . PRO A 1 81 ? 14.988 -1.794 1.650 1.00 97.50 81 PRO A C 1
ATOM 642 O O . PRO A 1 81 ? 14.150 -1.274 2.378 1.00 97.50 81 PRO A O 1
ATOM 645 N N . LYS A 1 82 ? 16.300 -1.554 1.788 1.00 97.38 82 LYS A N 1
ATOM 646 C CA . LYS A 1 82 ? 16.853 -0.647 2.800 1.00 97.38 82 LYS A CA 1
ATOM 647 C C . LYS A 1 82 ? 16.320 0.776 2.617 1.00 97.38 82 LYS A C 1
ATOM 649 O O . LYS A 1 82 ? 15.785 1.340 3.565 1.00 97.38 82 LYS A O 1
ATOM 654 N N . LYS A 1 83 ? 16.390 1.318 1.392 1.00 96.56 83 LYS A N 1
ATOM 655 C CA . LYS A 1 83 ? 15.884 2.665 1.093 1.00 96.56 83 LYS A CA 1
ATOM 656 C C . LYS A 1 83 ? 14.369 2.741 1.275 1.00 96.56 83 LYS A C 1
ATOM 658 O O . LYS A 1 83 ? 13.896 3.670 1.913 1.00 96.56 83 LYS A O 1
ATOM 663 N N . ALA A 1 84 ? 13.626 1.731 0.814 1.00 96.88 84 ALA A N 1
ATOM 664 C CA . ALA A 1 84 ? 12.179 1.664 1.019 1.00 96.88 84 ALA A CA 1
ATOM 665 C C . ALA A 1 84 ? 11.808 1.698 2.512 1.00 96.88 84 ALA A C 1
ATOM 667 O O . ALA A 1 84 ? 10.928 2.457 2.911 1.00 96.88 84 ALA A O 1
ATOM 668 N N . ARG A 1 85 ? 12.514 0.928 3.353 1.00 97.00 85 ARG A N 1
ATOM 669 C CA . ARG A 1 85 ? 12.317 0.932 4.810 1.00 97.00 85 ARG A CA 1
ATOM 670 C C . ARG A 1 85 ? 12.613 2.303 5.413 1.00 97.00 85 ARG A C 1
ATOM 672 O O . ARG A 1 85 ? 11.796 2.807 6.173 1.00 97.00 85 ARG A O 1
ATOM 679 N N . GLU A 1 86 ? 13.745 2.910 5.067 1.00 95.75 86 GLU A N 1
ATOM 680 C CA . GLU A 1 86 ? 14.102 4.248 5.552 1.00 95.75 86 GLU A CA 1
ATOM 681 C C . GLU A 1 86 ? 13.055 5.295 5.152 1.00 95.75 86 GLU A C 1
ATOM 683 O O . GLU A 1 86 ? 12.643 6.090 5.992 1.00 95.75 86 GLU A O 1
ATOM 688 N N . THR A 1 87 ? 12.583 5.276 3.904 1.00 94.94 87 THR A N 1
ATOM 689 C CA . THR A 1 87 ? 11.535 6.184 3.418 1.00 94.94 87 THR A CA 1
ATOM 690 C C . THR A 1 87 ? 10.213 5.975 4.158 1.00 94.94 87 THR A C 1
ATOM 692 O O . THR A 1 87 ? 9.586 6.952 4.559 1.00 94.94 87 THR A O 1
ATOM 695 N N . LEU A 1 88 ? 9.802 4.722 4.389 1.00 94.00 88 LEU A N 1
ATOM 696 C CA . LEU A 1 88 ? 8.578 4.402 5.132 1.00 94.00 88 LEU A CA 1
ATOM 697 C C . LEU A 1 88 ? 8.649 4.845 6.597 1.00 94.00 88 LEU A C 1
ATOM 699 O O . LEU A 1 88 ? 7.676 5.388 7.109 1.00 94.00 88 LEU A O 1
ATOM 703 N N . LEU A 1 89 ? 9.780 4.619 7.269 1.00 93.56 89 LEU A N 1
ATOM 704 C CA . LEU A 1 89 ? 9.944 4.977 8.680 1.00 93.56 89 LEU A CA 1
ATOM 705 C C . LEU A 1 89 ? 10.084 6.489 8.874 1.00 93.56 89 LEU A C 1
ATOM 707 O O . LEU A 1 89 ? 9.533 7.025 9.831 1.00 93.56 89 LEU A O 1
ATOM 711 N N . LYS A 1 90 ? 10.753 7.187 7.947 1.00 89.94 90 LYS A N 1
ATOM 712 C CA . LYS A 1 90 ? 10.853 8.654 7.967 1.00 89.94 90 LYS A CA 1
ATOM 713 C C . LYS A 1 90 ? 9.513 9.332 7.681 1.00 89.94 90 LYS A C 1
ATOM 715 O O . LYS A 1 90 ? 9.205 10.326 8.317 1.00 89.94 90 LYS A O 1
ATOM 720 N N . GLY A 1 91 ? 8.718 8.788 6.757 1.00 75.50 91 GLY A N 1
ATOM 721 C CA . GLY A 1 91 ? 7.399 9.328 6.405 1.00 75.50 91 GLY A CA 1
ATOM 722 C C . GLY A 1 91 ? 6.235 8.820 7.267 1.00 75.50 91 GLY A C 1
ATOM 723 O O . GLY A 1 91 ? 5.092 9.179 6.999 1.00 75.50 91 GLY A O 1
ATOM 724 N N . GLY A 1 92 ? 6.495 7.936 8.239 1.00 59.81 92 GLY A N 1
ATOM 725 C CA . GLY A 1 92 ? 5.473 7.300 9.080 1.00 59.81 92 GLY A CA 1
ATOM 726 C C . GLY A 1 92 ? 5.073 8.114 10.313 1.00 59.81 92 GLY A C 1
ATOM 727 O O . GLY A 1 92 ? 3.993 7.889 10.858 1.00 59.81 92 GLY A O 1
ATOM 728 N N . GLY A 1 93 ? 5.916 9.056 10.738 1.00 47.97 93 GLY A N 1
ATOM 729 C CA . GLY A 1 93 ? 5.540 10.102 11.681 1.00 47.97 93 GLY A CA 1
ATOM 730 C C . GLY A 1 93 ? 4.874 11.220 10.902 1.00 47.97 93 GLY A C 1
ATOM 731 O O . GLY A 1 93 ? 5.408 11.653 9.888 1.00 47.97 93 GLY A O 1
ATOM 732 N N . GLU A 1 94 ? 3.692 11.627 11.335 1.00 49.22 94 GLU A N 1
ATOM 733 C CA . GLU A 1 94 ? 3.015 12.826 10.869 1.00 49.22 94 GLU A CA 1
ATOM 734 C C . GLU A 1 94 ? 4.030 13.979 10.736 1.00 49.22 94 GLU A C 1
ATOM 736 O O . GLU A 1 94 ? 4.388 14.621 11.715 1.00 49.22 94 GLU A O 1
ATOM 741 N N . GLU A 1 95 ? 4.429 14.321 9.508 1.00 46.81 95 GLU A N 1
ATOM 742 C CA . GLU A 1 95 ? 4.207 15.713 9.158 1.00 46.81 95 GLU A CA 1
ATOM 743 C C . GLU A 1 95 ? 2.690 15.851 9.250 1.00 46.81 95 GLU A C 1
ATOM 745 O O . GLU A 1 95 ? 1.943 15.504 8.328 1.00 46.81 95 GLU A O 1
ATOM 750 N N . GLU A 1 96 ? 2.221 16.290 10.423 1.00 44.56 96 GLU A N 1
ATOM 751 C CA . GLU A 1 96 ? 1.158 17.273 10.443 1.00 44.56 96 GLU A CA 1
ATOM 752 C C . GLU A 1 96 ? 1.543 18.208 9.308 1.00 44.56 96 GLU A C 1
ATOM 754 O O . GLU A 1 96 ? 2.550 18.899 9.399 1.00 44.56 96 GLU A O 1
ATOM 759 N N . ILE A 1 97 ? 0.860 18.119 8.168 1.00 47.12 97 ILE A N 1
ATOM 760 C CA . ILE A 1 97 ? 0.858 19.241 7.249 1.00 47.12 97 ILE A CA 1
ATOM 761 C C . ILE A 1 97 ? 0.247 20.309 8.148 1.00 47.12 97 ILE A C 1
ATOM 763 O O . ILE A 1 97 ? -0.953 20.175 8.416 1.00 47.12 97 ILE A O 1
ATOM 767 N N . PRO A 1 98 ? 1.039 21.244 8.720 1.00 42.75 98 PRO A N 1
ATOM 768 C CA . PRO A 1 98 ? 0.465 22.251 9.591 1.00 42.75 98 PRO A CA 1
ATOM 769 C C . PRO A 1 98 ? -0.595 22.892 8.720 1.00 42.75 98 PRO A C 1
ATOM 771 O O . PRO A 1 98 ? -0.254 23.270 7.593 1.00 42.75 98 PRO A O 1
ATOM 774 N N . ASP A 1 99 ? -1.859 22.835 9.168 1.00 42.06 99 ASP A N 1
ATOM 775 C CA . ASP A 1 99 ? -3.044 23.303 8.446 1.00 42.06 99 ASP A CA 1
ATOM 776 C C . ASP A 1 99 ? -2.615 24.364 7.471 1.00 42.06 99 ASP A C 1
ATOM 778 O O . ASP A 1 99 ? -2.202 25.413 7.959 1.00 42.06 99 ASP A O 1
ATOM 782 N N . ALA A 1 100 ? -2.566 24.017 6.173 1.00 44.31 100 ALA A N 1
ATOM 783 C CA . ALA A 1 100 ? -1.877 24.786 5.149 1.00 44.31 100 ALA A CA 1
ATOM 784 C C . ALA A 1 100 ? -2.047 26.267 5.460 1.00 44.31 100 ALA A C 1
ATOM 786 O O . ALA A 1 100 ? -3.111 26.831 5.185 1.00 44.31 100 ALA A O 1
ATOM 787 N N . GLN A 1 101 ? -1.040 26.849 6.128 1.00 45.91 101 GLN A N 1
ATOM 788 C CA . GLN A 1 101 ? -1.098 28.248 6.494 1.00 45.91 101 GLN A CA 1
ATOM 789 C C . GLN A 1 101 ? -1.257 28.910 5.133 1.00 45.91 101 GLN A C 1
ATOM 791 O O . GLN A 1 101 ? -0.494 28.562 4.214 1.00 45.91 101 GLN A O 1
ATOM 796 N N . PRO A 1 102 ? -2.306 29.729 4.921 1.00 44.91 102 PRO A N 1
ATOM 797 C CA . PRO A 1 102 ? -2.416 30.446 3.669 1.00 44.91 102 PRO A CA 1
ATOM 798 C C . PRO A 1 102 ? -1.050 31.074 3.460 1.00 44.91 102 PRO A C 1
ATOM 800 O O . PRO A 1 102 ? -0.487 31.617 4.405 1.00 44.91 102 PRO A O 1
ATOM 803 N N . ILE A 1 103 ? -0.481 30.903 2.270 1.00 45.53 103 ILE A N 1
ATOM 804 C CA . ILE A 1 103 ? 0.769 31.551 1.905 1.00 45.53 103 ILE A CA 1
ATOM 805 C C . ILE A 1 103 ? 0.485 33.056 1.998 1.00 45.53 103 ILE A C 1
ATOM 807 O O . ILE A 1 103 ? 0.093 33.698 1.025 1.00 45.53 103 ILE A O 1
ATOM 811 N N . THR A 1 104 ? 0.614 33.626 3.190 1.00 46.31 104 THR A N 1
ATOM 812 C CA . THR A 1 104 ? 0.890 35.027 3.392 1.00 46.31 104 THR A CA 1
ATOM 813 C C . THR A 1 104 ? 2.318 35.139 2.923 1.00 46.31 104 THR A C 1
ATOM 815 O O . THR A 1 104 ? 3.264 34.809 3.631 1.00 46.31 104 THR A O 1
ATOM 818 N N . LEU A 1 105 ? 2.449 35.496 1.645 1.00 43.72 105 LEU A N 1
ATOM 819 C CA . LEU A 1 105 ? 3.628 36.162 1.127 1.00 43.72 105 LEU A CA 1
ATOM 820 C C . LEU A 1 105 ? 3.870 37.363 2.042 1.00 43.72 105 LEU A C 1
ATOM 822 O O . LEU A 1 105 ? 3.369 38.457 1.777 1.00 43.72 105 LEU A O 1
ATOM 826 N N . ASP A 1 106 ? 4.597 37.140 3.134 1.00 44.44 106 ASP A N 1
ATOM 827 C CA . ASP A 1 106 ? 5.236 38.213 3.862 1.00 44.44 106 ASP A CA 1
ATOM 828 C C . ASP A 1 106 ? 6.278 38.775 2.914 1.00 44.44 106 ASP A C 1
ATOM 830 O O . ASP A 1 106 ? 7.369 38.257 2.680 1.00 44.44 106 ASP A O 1
ATOM 834 N N . ARG A 1 107 ? 5.806 39.824 2.259 1.00 49.22 107 ARG A N 1
ATOM 835 C CA . ARG A 1 107 ? 6.531 40.746 1.426 1.00 49.22 107 ARG A CA 1
ATOM 836 C C . ARG A 1 107 ? 7.557 41.418 2.325 1.00 49.22 107 ARG A C 1
ATOM 838 O O . ARG A 1 107 ? 7.298 42.492 2.863 1.00 49.22 107 ARG A O 1
ATOM 845 N N . THR A 1 108 ? 8.710 40.777 2.489 1.00 47.16 108 THR A N 1
ATOM 846 C CA . THR A 1 108 ? 9.916 41.431 2.986 1.00 47.16 108 THR A CA 1
ATOM 847 C C . THR A 1 108 ? 10.107 42.693 2.155 1.00 47.16 108 THR A C 1
ATOM 849 O O . THR A 1 108 ? 10.233 42.645 0.929 1.00 47.16 108 THR A O 1
ATOM 852 N N . GLN A 1 109 ? 10.011 43.840 2.821 1.00 51.31 109 GLN A N 1
ATOM 853 C CA . GLN A 1 109 ? 10.305 45.127 2.222 1.00 51.31 109 GLN A CA 1
ATOM 854 C C . GLN A 1 109 ? 11.809 45.206 1.994 1.00 51.31 109 GLN A C 1
ATOM 856 O O . GLN A 1 109 ? 12.561 45.607 2.873 1.00 51.31 109 GLN A O 1
ATOM 861 N N . GLU A 1 110 ? 12.240 44.807 0.804 1.00 41.91 110 GLU A N 1
ATOM 862 C CA . GLU A 1 110 ? 13.560 45.152 0.304 1.00 41.91 110 GLU A CA 1
ATOM 863 C C . GLU A 1 110 ? 13.443 46.505 -0.402 1.00 41.91 110 GLU A C 1
ATOM 865 O O . GLU A 1 110 ? 12.886 46.654 -1.493 1.00 41.91 110 GLU A O 1
ATOM 870 N N . SER A 1 111 ? 13.875 47.536 0.314 1.00 68.19 111 SER A N 1
ATOM 871 C CA . SER A 1 111 ? 13.934 48.913 -0.146 1.00 68.19 111 SER A CA 1
ATOM 872 C C . SER A 1 111 ? 15.090 49.095 -1.125 1.00 68.19 111 SER A C 1
ATOM 874 O O . SER A 1 111 ? 16.236 49.147 -0.694 1.00 68.19 111 SER A O 1
ATOM 876 N N . THR A 1 112 ? 14.803 49.282 -2.413 1.00 52.12 112 THR A N 1
ATOM 877 C CA . THR A 1 112 ? 15.688 49.983 -3.367 1.00 52.12 112 THR A CA 1
ATOM 878 C C . THR A 1 112 ? 14.869 50.646 -4.492 1.00 52.12 112 THR A C 1
ATOM 880 O O . THR A 1 112 ? 13.684 50.344 -4.660 1.00 52.12 112 THR A O 1
ATOM 883 N N . PRO A 1 113 ? 15.421 51.669 -5.178 1.00 54.34 113 PRO A N 1
ATOM 884 C CA . PRO A 1 113 ? 14.641 52.827 -5.593 1.00 54.34 113 PRO A CA 1
ATOM 885 C C . PRO A 1 113 ? 14.033 52.743 -6.998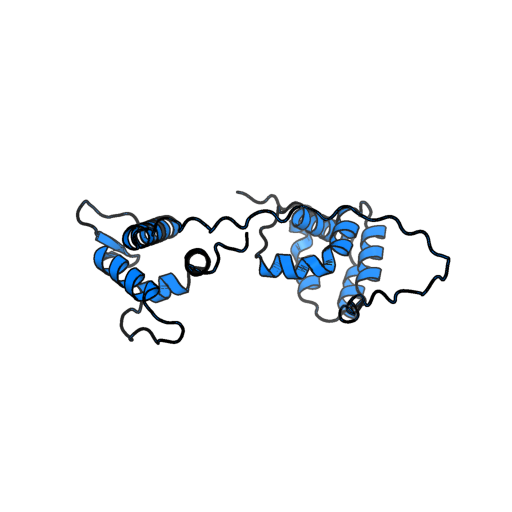 1.00 54.34 113 PRO A C 1
ATOM 887 O O . PRO A 1 113 ? 14.543 52.107 -7.914 1.00 54.34 113 PRO A O 1
ATOM 890 N N . LYS A 1 114 ? 12.938 53.503 -7.126 1.00 56.12 114 LYS A N 1
ATOM 891 C CA . LYS A 1 114 ? 12.357 54.135 -8.321 1.00 56.12 114 LYS A CA 1
ATOM 892 C C . LYS A 1 114 ? 13.110 53.892 -9.644 1.00 56.12 114 LYS A C 1
ATOM 894 O O . LYS A 1 114 ? 14.070 54.589 -9.950 1.00 56.12 114 LYS A O 1
ATOM 899 N N . SER A 1 115 ? 12.512 53.093 -10.526 1.00 49.72 115 SER A N 1
ATOM 900 C CA . SER A 1 115 ? 12.419 53.467 -11.941 1.00 49.72 115 SER A CA 1
ATOM 901 C C . SER A 1 115 ? 11.055 53.059 -12.501 1.00 49.72 115 SER A C 1
ATOM 903 O O . SER A 1 115 ? 10.571 51.940 -12.341 1.00 49.72 115 SER A O 1
ATOM 905 N N . VAL A 1 116 ? 10.369 54.052 -13.058 1.00 57.31 116 VAL A N 1
ATOM 906 C CA . VAL A 1 116 ? 9.003 53.975 -13.568 1.00 57.31 116 VAL A CA 1
ATOM 907 C C . VAL A 1 116 ? 9.066 53.470 -15.005 1.00 57.31 116 VAL A C 1
ATOM 909 O O . VAL A 1 116 ? 9.390 54.234 -15.909 1.00 57.31 116 VAL A O 1
ATOM 912 N N . ALA A 1 117 ? 8.715 52.205 -15.231 1.00 56.81 117 ALA A N 1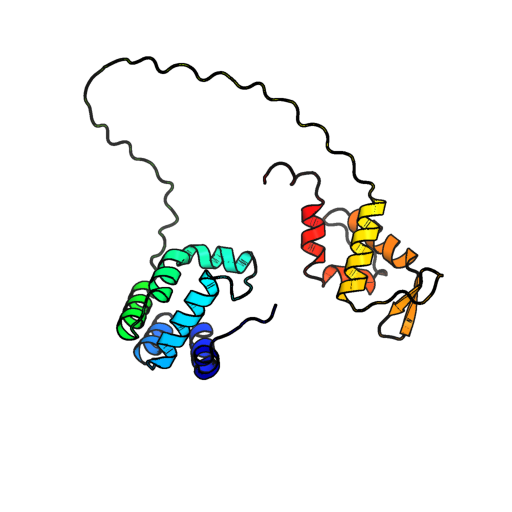
ATOM 913 C CA . ALA A 1 117 ? 8.435 51.682 -16.565 1.00 56.81 117 ALA A CA 1
ATOM 914 C C . ALA A 1 117 ? 6.939 51.353 -16.678 1.00 56.81 117 ALA A C 1
ATOM 916 O O . ALA A 1 117 ? 6.434 50.406 -16.074 1.00 56.81 117 ALA A O 1
ATOM 917 N N . LYS A 1 118 ? 6.214 52.179 -17.444 1.00 58.84 118 LYS A N 1
ATOM 918 C CA . LYS A 1 118 ? 4.804 51.984 -17.811 1.00 58.84 118 LYS A CA 1
ATOM 919 C C . LYS A 1 118 ? 4.641 50.647 -18.537 1.00 58.84 118 LYS A C 1
ATOM 921 O O . LYS A 1 118 ? 5.019 50.520 -19.698 1.00 58.84 118 LYS A O 1
ATOM 926 N N . THR A 1 119 ? 4.031 49.666 -17.880 1.00 55.97 119 THR A N 1
ATOM 927 C CA . THR A 1 119 ? 3.596 48.431 -18.539 1.00 55.97 119 THR A CA 1
ATOM 928 C C . THR A 1 119 ? 2.370 48.722 -19.422 1.00 55.97 119 THR A C 1
ATOM 930 O O . THR A 1 119 ? 1.444 49.403 -18.963 1.00 55.97 119 THR A O 1
ATOM 933 N N . PRO A 1 120 ? 2.311 48.227 -20.672 1.00 62.66 120 PRO A N 1
ATOM 934 C CA . PRO A 1 120 ? 1.166 48.436 -21.550 1.00 62.66 120 PRO A CA 1
ATOM 935 C C . PRO A 1 120 ? -0.084 47.760 -20.979 1.00 62.66 120 PRO A C 1
ATOM 937 O O . PRO A 1 120 ? -0.069 46.577 -20.628 1.00 62.66 120 PRO A O 1
ATOM 940 N N . ARG A 1 121 ? -1.188 48.510 -20.903 1.00 60.66 121 ARG A N 1
ATOM 941 C CA . ARG A 1 121 ? -2.518 47.978 -20.582 1.00 60.66 121 ARG A CA 1
ATOM 942 C C . ARG A 1 121 ? -2.872 46.880 -21.590 1.00 60.66 121 ARG A C 1
ATOM 944 O O . ARG A 1 121 ? -3.009 47.159 -22.778 1.00 60.66 121 ARG A O 1
ATOM 951 N N . ARG A 1 122 ? -3.043 45.641 -21.114 1.00 59.53 122 ARG A N 1
ATOM 952 C CA . ARG A 1 122 ? -3.568 44.542 -21.935 1.00 59.53 122 ARG A CA 1
ATOM 953 C C . ARG A 1 122 ? -4.967 44.904 -22.463 1.00 59.53 122 ARG A C 1
ATOM 955 O O . ARG A 1 122 ? -5.791 45.389 -21.682 1.00 59.53 122 ARG A O 1
ATOM 962 N N . PRO A 1 123 ? -5.257 44.655 -23.751 1.00 62.16 123 PRO A N 1
ATOM 963 C CA . PRO A 1 123 ? -6.569 44.903 -24.324 1.00 62.16 123 PRO A CA 1
ATOM 964 C C . PRO A 1 123 ? -7.621 44.011 -23.660 1.00 62.16 123 PRO A C 1
ATOM 966 O O . PRO A 1 123 ? -7.462 42.798 -23.515 1.00 62.16 123 PRO A O 1
ATOM 969 N N . ARG A 1 124 ? -8.704 44.660 -23.236 1.00 58.53 124 ARG A N 1
ATOM 970 C CA . ARG A 1 124 ? -9.911 44.065 -22.668 1.00 58.53 124 ARG A CA 1
ATOM 971 C C . ARG A 1 124 ? -10.576 43.222 -23.758 1.00 58.53 124 ARG A C 1
ATOM 973 O O . ARG A 1 124 ? -11.172 43.771 -24.678 1.00 58.53 124 ARG A O 1
ATOM 980 N N . THR A 1 125 ? -10.434 41.900 -23.692 1.00 58.28 125 THR A N 1
ATOM 981 C CA . THR A 1 125 ? -11.106 41.001 -24.633 1.00 58.28 125 THR A CA 1
ATOM 982 C C . THR A 1 125 ? -12.612 41.053 -24.389 1.00 58.28 125 THR A C 1
ATOM 984 O O . THR A 1 125 ? -13.097 40.933 -23.261 1.00 58.28 125 THR A O 1
ATOM 987 N N . ASN A 1 126 ? -13.360 41.305 -25.462 1.00 54.38 126 ASN A N 1
ATOM 988 C CA . ASN A 1 126 ? -14.812 41.374 -25.433 1.00 54.38 126 ASN A CA 1
ATOM 989 C C . ASN A 1 126 ? -15.381 40.009 -25.040 1.00 54.38 126 ASN A C 1
ATOM 991 O O . ASN A 1 126 ? -15.202 39.008 -25.730 1.00 54.38 126 ASN A O 1
ATOM 995 N N . ARG A 1 127 ? -16.063 39.999 -23.894 1.00 49.00 127 ARG A N 1
ATOM 996 C CA . ARG A 1 127 ? -16.785 38.865 -23.322 1.00 49.00 127 ARG A CA 1
ATOM 997 C C . ARG A 1 127 ? -17.958 38.535 -24.248 1.00 49.00 127 ARG A C 1
ATOM 999 O O . ARG A 1 127 ? -19.025 39.132 -24.141 1.00 49.00 127 ARG A O 1
ATOM 1006 N N . THR A 1 128 ? -17.744 37.631 -25.197 1.00 61.12 128 THR A N 1
ATOM 1007 C CA . THR A 1 128 ? -18.807 37.104 -26.052 1.00 61.12 128 THR A CA 1
ATOM 1008 C C . THR A 1 128 ? -19.794 36.317 -25.193 1.00 61.12 128 THR A C 1
ATOM 1010 O O . THR A 1 128 ? -19.416 35.483 -24.368 1.00 61.12 128 THR A O 1
ATOM 1013 N N . ASN A 1 129 ? -21.082 36.634 -25.343 1.00 58.19 129 ASN A N 1
ATOM 1014 C CA . ASN A 1 129 ? -22.158 35.951 -24.637 1.00 58.19 129 ASN A CA 1
ATOM 1015 C C . ASN A 1 129 ? -22.114 34.448 -24.965 1.00 58.19 129 ASN A C 1
ATOM 1017 O O . ASN A 1 129 ? -22.102 34.098 -26.149 1.00 58.19 129 ASN A O 1
ATOM 1021 N N . PRO A 1 130 ? -22.098 33.551 -23.960 1.00 55.91 130 PRO A N 1
ATOM 1022 C CA . PRO A 1 130 ? -22.085 32.118 -24.210 1.00 55.91 130 PRO A CA 1
ATOM 1023 C C . PRO A 1 130 ? -23.349 31.742 -24.987 1.00 55.91 130 PRO A C 1
ATOM 1025 O O . PRO A 1 130 ? -24.468 31.958 -24.514 1.00 55.91 130 PRO A O 1
ATOM 1028 N N . LYS A 1 131 ? -23.156 31.204 -26.199 1.00 58.72 131 LYS A N 1
ATOM 1029 C CA . LYS A 1 131 ? -24.220 30.611 -27.016 1.00 58.72 131 LYS A CA 1
ATOM 1030 C C . LYS A 1 131 ? -25.002 29.637 -26.132 1.00 58.72 131 LYS A C 1
ATOM 1032 O O . LYS A 1 131 ? -24.414 28.715 -25.570 1.00 58.72 131 LYS A O 1
ATOM 1037 N N . LYS A 1 132 ? -26.313 29.869 -25.985 1.00 55.84 132 LYS A N 1
ATOM 1038 C CA . LYS A 1 132 ? -27.228 28.933 -25.319 1.00 55.84 132 LYS A CA 1
ATOM 1039 C C . LYS A 1 132 ? -27.073 27.583 -26.015 1.00 55.84 132 LYS A C 1
ATOM 1041 O O . LYS A 1 132 ? -27.356 27.476 -27.207 1.00 55.84 132 LYS A O 1
ATOM 1046 N N . SER A 1 133 ? -26.569 26.593 -25.289 1.00 53.16 133 SER A N 1
ATOM 1047 C CA . SER A 1 133 ? -26.475 25.222 -25.769 1.00 53.16 133 SER A CA 1
ATOM 1048 C C . SER A 1 133 ? -27.870 24.724 -26.174 1.00 53.16 133 SER A C 1
ATOM 1050 O O . SER A 1 133 ? -28.866 25.114 -25.550 1.00 53.16 133 SER A O 1
ATOM 1052 N N . PRO A 1 134 ? -27.970 23.908 -27.239 1.00 61.44 134 PRO A N 1
ATOM 1053 C CA . PRO A 1 134 ? -29.240 23.342 -27.667 1.00 61.44 134 PRO A CA 1
ATOM 1054 C C . PRO A 1 134 ? -29.854 22.570 -26.498 1.00 61.44 134 PRO A C 1
ATOM 1056 O O . PRO A 1 134 ? -29.195 21.732 -25.882 1.00 61.44 134 PRO A O 1
ATOM 1059 N N . LYS A 1 135 ? -31.107 22.895 -26.164 1.00 61.50 135 LYS A N 1
ATOM 1060 C CA . LYS A 1 135 ? -31.874 22.182 -25.140 1.00 61.50 135 LYS A CA 1
ATOM 1061 C C . LYS A 1 135 ? -32.007 20.729 -25.595 1.00 61.50 135 LYS A C 1
ATOM 1063 O O . LYS A 1 135 ? -32.787 20.445 -26.500 1.00 61.50 135 LYS A O 1
ATOM 1068 N N . GLN A 1 136 ? -31.216 19.831 -25.014 1.00 61.69 136 GLN A N 1
ATOM 1069 C CA . GLN A 1 136 ? -31.367 18.401 -25.256 1.00 61.69 136 GLN A CA 1
ATOM 1070 C C . GLN A 1 136 ? -32.765 17.968 -24.810 1.00 61.69 136 GLN A C 1
ATOM 1072 O O . GLN A 1 136 ? -33.254 18.381 -23.758 1.00 61.69 136 GLN A O 1
ATOM 1077 N N . ASN A 1 137 ? -33.425 17.175 -25.650 1.00 80.44 137 ASN A N 1
ATOM 1078 C CA . ASN A 1 137 ? -34.764 16.673 -25.389 1.00 80.44 137 ASN A CA 1
ATOM 1079 C C . ASN A 1 137 ? -34.703 15.673 -24.224 1.00 80.44 137 ASN A C 1
ATOM 1081 O O . ASN A 1 137 ? -34.013 14.659 -24.321 1.00 80.44 137 ASN A O 1
ATOM 1085 N N . ASN A 1 138 ? -35.434 15.941 -23.138 1.00 77.31 138 ASN A N 1
ATOM 1086 C CA . ASN A 1 138 ? -35.462 15.091 -21.943 1.00 77.31 138 ASN A CA 1
ATOM 1087 C C . ASN A 1 138 ? -35.773 13.619 -22.264 1.00 77.31 138 ASN A C 1
ATOM 1089 O O . ASN A 1 138 ? -35.260 12.731 -21.588 1.00 77.31 138 ASN A O 1
ATOM 1093 N N . ASN A 1 139 ? -36.547 13.344 -23.319 1.00 81.69 139 ASN A N 1
ATOM 1094 C CA . ASN A 1 139 ? -36.862 11.974 -23.731 1.00 81.69 139 ASN A CA 1
ATOM 1095 C C . ASN A 1 139 ? -35.616 11.207 -24.208 1.00 81.69 139 ASN A C 1
ATOM 1097 O O . ASN A 1 139 ? -35.450 10.042 -23.864 1.00 81.69 139 ASN A O 1
ATOM 1101 N N . GLN A 1 140 ? -34.692 11.877 -24.903 1.00 85.06 140 GLN A N 1
ATOM 1102 C CA . GLN A 1 140 ? -33.449 11.260 -25.374 1.00 85.06 140 GLN A CA 1
ATOM 1103 C C . GLN A 1 140 ? -32.538 10.862 -24.203 1.00 85.06 140 GLN A C 1
ATOM 1105 O O . GLN A 1 140 ? -31.885 9.822 -24.248 1.00 85.06 140 GLN A O 1
ATOM 1110 N N . ILE A 1 141 ? -32.525 11.664 -23.134 1.00 81.19 141 ILE A N 1
ATOM 1111 C CA . ILE A 1 141 ? -31.769 11.366 -21.909 1.00 81.19 141 ILE A CA 1
ATOM 1112 C C . ILE A 1 141 ? -32.373 10.150 -21.197 1.00 81.19 141 ILE A C 1
ATOM 1114 O O . ILE A 1 141 ? -31.639 9.274 -20.743 1.00 81.19 141 ILE A O 1
ATOM 1118 N N . VAL A 1 142 ? -33.707 10.067 -21.126 1.00 83.94 142 VAL A N 1
ATOM 1119 C CA . VAL A 1 142 ? -34.397 8.909 -20.539 1.00 83.94 142 VAL A CA 1
ATOM 1120 C C . VAL A 1 142 ? -34.051 7.630 -21.303 1.00 83.94 142 VAL A C 1
ATOM 1122 O O . VAL A 1 142 ? -33.676 6.646 -20.669 1.00 83.94 142 VAL A O 1
ATOM 1125 N N . ASP A 1 143 ? -34.098 7.644 -22.636 1.00 85.50 143 ASP A N 1
ATOM 1126 C CA . ASP A 1 143 ? -33.775 6.461 -23.444 1.00 85.50 143 ASP A CA 1
ATOM 1127 C C . ASP A 1 143 ? -32.303 6.032 -23.301 1.00 85.50 143 ASP A C 1
ATOM 1129 O O . ASP A 1 143 ? -32.025 4.837 -23.186 1.00 85.50 143 ASP A O 1
ATOM 1133 N N . GLN A 1 144 ? -31.360 6.979 -23.209 1.00 86.88 144 GLN A N 1
ATOM 1134 C CA . GLN A 1 144 ? -29.946 6.671 -22.944 1.00 86.88 144 GLN A CA 1
ATOM 1135 C C . GLN A 1 144 ? -29.740 6.001 -21.579 1.00 86.88 144 GLN A C 1
ATOM 1137 O O . GLN A 1 144 ? -28.990 5.030 -21.471 1.00 86.88 144 GLN A O 1
ATOM 1142 N N . ILE A 1 145 ? -30.421 6.487 -20.534 1.00 83.19 145 ILE A N 1
ATOM 1143 C CA . ILE A 1 145 ? -30.352 5.886 -19.194 1.00 83.19 145 ILE A CA 1
ATOM 1144 C C . ILE A 1 145 ? -30.932 4.468 -19.220 1.00 83.19 145 ILE A C 1
ATOM 1146 O O . ILE A 1 145 ? -30.336 3.555 -18.650 1.00 83.19 145 ILE A O 1
ATOM 1150 N N . VAL A 1 146 ? -32.066 4.266 -19.896 1.00 83.62 146 VAL A N 1
ATOM 1151 C CA . VAL A 1 146 ? -32.695 2.942 -20.022 1.00 83.62 146 VAL A CA 1
ATOM 1152 C C . VAL A 1 146 ? -31.764 1.965 -20.742 1.00 83.62 146 VAL A C 1
ATOM 1154 O O . VAL A 1 146 ? -31.532 0.873 -20.225 1.00 83.62 146 VAL A O 1
ATOM 1157 N N . GLN A 1 147 ? -31.161 2.364 -21.867 1.00 85.31 147 GLN A N 1
ATOM 1158 C CA . GLN A 1 147 ? -30.198 1.525 -22.591 1.00 85.31 147 GLN A CA 1
ATOM 1159 C C . GLN A 1 147 ? -28.992 1.142 -21.728 1.00 85.31 147 GLN A C 1
ATOM 1161 O O . GLN A 1 147 ? -28.592 -0.021 -21.718 1.00 85.31 147 GLN A O 1
ATOM 1166 N N . HIS A 1 148 ? -28.442 2.088 -20.966 1.00 83.81 148 HIS A N 1
ATOM 1167 C CA . HIS A 1 148 ? -27.302 1.817 -20.092 1.00 83.81 148 HIS A CA 1
ATOM 1168 C C . HIS A 1 148 ? -27.646 0.813 -18.980 1.00 83.81 148 HIS A C 1
ATOM 1170 O O . HIS A 1 148 ? -26.893 -0.128 -18.727 1.00 83.81 148 HIS A O 1
ATOM 1176 N N . VAL A 1 149 ? -28.820 0.960 -18.356 1.00 79.62 149 VAL A N 1
ATOM 1177 C CA . VAL A 1 149 ? -29.304 0.022 -17.330 1.00 79.62 149 VAL A CA 1
ATOM 1178 C C . VAL A 1 149 ? -29.516 -1.376 -17.914 1.00 79.62 149 VAL A C 1
ATOM 1180 O O . VAL A 1 149 ? -29.189 -2.364 -17.254 1.00 79.62 149 VAL A O 1
ATOM 1183 N N . MET A 1 150 ? -30.028 -1.472 -19.145 1.00 80.12 150 MET A N 1
ATOM 1184 C CA . MET A 1 150 ? -30.200 -2.755 -19.830 1.00 80.12 150 MET A CA 1
ATOM 1185 C C . MET A 1 150 ? -28.855 -3.445 -20.099 1.00 80.12 150 MET A C 1
ATOM 1187 O O . MET A 1 150 ? -28.704 -4.626 -19.782 1.00 80.12 150 MET A O 1
ATOM 1191 N N . GLN A 1 151 ? -27.862 -2.696 -20.595 1.00 80.88 151 GLN A N 1
ATOM 1192 C CA . GLN A 1 151 ? -26.515 -3.202 -20.888 1.00 80.88 151 GLN A CA 1
ATOM 1193 C C . GLN A 1 151 ? -25.788 -3.708 -19.634 1.00 80.88 151 GLN A C 1
ATOM 1195 O O . GLN A 1 151 ? -25.244 -4.808 -19.645 1.00 80.88 151 GLN A O 1
ATOM 1200 N N . ASN A 1 152 ? -25.815 -2.954 -18.531 1.00 79.50 152 ASN A N 1
ATOM 1201 C CA . ASN A 1 152 ? -25.066 -3.323 -17.323 1.00 79.50 152 ASN A CA 1
ATOM 1202 C C . ASN A 1 152 ? -25.670 -4.513 -16.567 1.00 79.50 152 ASN A C 1
ATOM 1204 O O . ASN A 1 152 ? -24.973 -5.179 -15.800 1.00 79.50 152 ASN A O 1
ATOM 1208 N N . LYS A 1 153 ? -26.970 -4.776 -16.737 1.00 76.19 153 LYS A N 1
ATOM 1209 C CA . LYS A 1 153 ? -27.680 -5.815 -15.976 1.00 76.19 153 LYS A CA 1
ATOM 1210 C C . LYS A 1 153 ? -27.931 -7.098 -16.764 1.00 76.19 153 LYS A C 1
ATOM 1212 O O . LYS A 1 153 ? -28.617 -7.971 -16.235 1.00 76.19 153 LYS A O 1
ATOM 1217 N N . ASN A 1 154 ? -27.360 -7.227 -17.968 1.00 76.81 154 ASN A N 1
ATOM 1218 C CA . ASN A 1 154 ? -27.639 -8.323 -18.904 1.00 76.81 154 ASN A CA 1
ATOM 1219 C C . ASN A 1 154 ? -29.147 -8.507 -19.135 1.00 76.81 154 ASN A C 1
ATOM 1221 O O . ASN A 1 154 ? -29.657 -9.626 -19.148 1.00 76.81 154 ASN A O 1
ATOM 1225 N N . ILE A 1 155 ? -29.870 -7.394 -19.260 1.00 75.31 155 ILE A N 1
ATOM 1226 C CA . ILE A 1 155 ? -31.302 -7.406 -19.526 1.00 75.31 155 ILE A CA 1
ATOM 1227 C C . ILE A 1 155 ? -31.491 -7.221 -21.027 1.00 75.31 155 ILE A C 1
ATOM 1229 O O . ILE A 1 155 ? -31.158 -6.170 -21.575 1.00 75.31 155 ILE A O 1
ATOM 1233 N N . TYR A 1 156 ? -32.054 -8.231 -21.681 1.00 71.44 156 TYR A N 1
ATOM 1234 C CA . TYR A 1 156 ? -32.330 -8.200 -23.112 1.00 71.44 156 TYR A CA 1
ATOM 1235 C C . TYR A 1 156 ? -33.814 -7.898 -23.352 1.00 71.44 156 TYR A C 1
ATOM 1237 O O . TYR A 1 156 ? -34.661 -8.397 -22.606 1.00 71.44 156 TYR A O 1
ATOM 1245 N N . PRO A 1 157 ? -34.152 -7.076 -24.360 1.00 71.19 157 PRO A N 1
ATOM 1246 C CA . PRO A 1 157 ? -35.543 -6.870 -24.737 1.00 71.19 157 PRO A CA 1
ATOM 1247 C C . PRO A 1 157 ? -36.124 -8.200 -25.220 1.00 71.19 157 PRO A C 1
ATOM 1249 O O . PRO A 1 157 ? -35.573 -8.843 -26.116 1.00 71.19 157 PRO A O 1
ATOM 1252 N N . VAL A 1 158 ? -37.236 -8.617 -24.620 1.00 66.81 158 VAL A N 1
ATOM 1253 C CA . VAL A 1 158 ? -37.943 -9.829 -25.026 1.00 66.81 158 VAL A CA 1
ATOM 1254 C C . VAL A 1 158 ? -39.009 -9.396 -26.018 1.00 66.81 158 VAL A C 1
ATOM 1256 O O . VAL A 1 158 ? -40.072 -8.918 -25.637 1.00 66.81 158 VAL A O 1
ATOM 1259 N N . THR A 1 159 ? -38.703 -9.559 -27.306 1.00 63.28 159 THR A N 1
ATOM 1260 C CA . THR A 1 159 ? -39.600 -9.328 -28.457 1.00 63.28 159 THR A CA 1
ATOM 1261 C C . THR A 1 159 ? -40.049 -7.876 -28.706 1.00 63.28 159 THR A C 1
ATOM 1263 O O . THR A 1 159 ? -39.817 -6.967 -27.911 1.00 63.28 159 THR A O 1
ATOM 1266 N N . SER A 1 160 ? -40.675 -7.656 -29.869 1.00 61.69 160 SER A N 1
ATOM 1267 C CA . SER A 1 160 ? -41.049 -6.364 -30.473 1.00 61.69 160 SER A CA 1
ATOM 1268 C C . SER A 1 160 ? -42.026 -5.490 -29.667 1.00 61.69 160 SER A C 1
ATOM 1270 O O . SER A 1 160 ? -42.372 -4.403 -30.118 1.00 61.69 160 SER A O 1
ATOM 1272 N N . ASN A 1 161 ? -42.462 -5.932 -28.483 1.00 66.88 161 ASN A N 1
ATOM 1273 C CA . ASN A 1 161 ? -43.555 -5.324 -27.716 1.00 66.88 161 ASN A CA 1
ATOM 1274 C C . ASN A 1 161 ? -43.089 -4.467 -26.522 1.00 66.88 161 ASN A C 1
ATOM 1276 O O . ASN A 1 161 ? -43.859 -4.260 -25.589 1.00 66.88 161 ASN A O 1
ATOM 1280 N N . GLU A 1 162 ? -41.842 -3.978 -26.521 1.00 80.75 162 GLU A N 1
ATOM 1281 C CA . GLU A 1 162 ? -41.289 -3.149 -25.433 1.00 80.75 162 GLU A CA 1
ATOM 1282 C C . GLU A 1 162 ? -41.429 -3.801 -24.034 1.00 80.75 162 GLU A C 1
ATOM 1284 O O . GLU A 1 162 ? -41.850 -3.162 -23.067 1.00 80.75 162 GLU A O 1
ATOM 1289 N N . GLN A 1 163 ? -41.086 -5.085 -23.905 1.00 83.19 163 GLN A N 1
ATOM 1290 C CA . GLN A 1 163 ? -41.135 -5.817 -22.635 1.00 83.19 163 GLN A CA 1
ATOM 1291 C C . GLN A 1 163 ? -39.751 -6.330 -22.220 1.00 83.19 163 GLN A C 1
ATOM 1293 O O . GLN A 1 163 ? -38.906 -6.681 -23.046 1.00 83.19 163 GLN A O 1
ATOM 1298 N N . ILE A 1 164 ? -39.519 -6.351 -20.911 1.00 81.81 164 ILE A N 1
ATOM 1299 C CA . ILE A 1 164 ? -38.294 -6.825 -20.270 1.00 81.81 164 ILE A CA 1
ATOM 1300 C C . ILE A 1 164 ? -38.655 -7.940 -19.298 1.00 81.81 164 ILE A C 1
ATOM 1302 O O . ILE A 1 164 ? -39.606 -7.797 -18.541 1.00 81.81 164 ILE A O 1
ATOM 1306 N N . VAL A 1 165 ? -37.870 -9.012 -19.274 1.00 79.06 165 VAL A N 1
ATOM 1307 C CA . VAL A 1 165 ? -38.013 -10.072 -18.273 1.00 79.06 165 VAL A CA 1
ATOM 1308 C C . VAL A 1 165 ? -37.010 -9.838 -17.146 1.00 79.06 165 VAL A C 1
ATOM 1310 O O . VAL A 1 165 ? -35.819 -9.635 -17.396 1.00 79.06 165 VAL A O 1
ATOM 1313 N N . ASP A 1 166 ? -37.493 -9.795 -15.906 1.00 77.75 166 ASP A N 1
ATOM 1314 C CA . ASP A 1 166 ? -36.643 -9.640 -14.727 1.00 77.75 166 ASP A CA 1
ATOM 1315 C C . ASP A 1 166 ? -36.033 -10.984 -14.272 1.00 77.75 166 ASP A C 1
ATOM 1317 O O . ASP A 1 166 ? -36.265 -12.041 -14.854 1.00 77.75 166 ASP A O 1
ATOM 1321 N N . ARG A 1 167 ? -35.223 -10.964 -13.205 1.00 73.56 167 ARG A N 1
ATOM 1322 C CA . ARG A 1 167 ? -34.580 -12.182 -12.670 1.00 73.56 167 ARG A CA 1
ATOM 1323 C C . ARG A 1 167 ? -35.565 -13.213 -12.105 1.00 73.56 167 ARG A C 1
ATOM 1325 O O . ARG A 1 167 ? -35.178 -14.363 -11.939 1.00 73.56 167 ARG A O 1
ATOM 1332 N N . ASN A 1 168 ? -36.793 -12.803 -11.803 1.00 80.56 168 ASN A N 1
ATOM 1333 C CA . ASN A 1 168 ? -37.866 -13.668 -11.325 1.00 80.56 168 ASN A CA 1
ATOM 1334 C C . ASN A 1 168 ? -38.738 -14.182 -12.481 1.00 80.56 168 ASN A C 1
ATOM 1336 O O . ASN A 1 168 ? -39.767 -14.804 -12.232 1.00 80.56 168 ASN A O 1
ATOM 1340 N N . ASN A 1 169 ? -38.328 -13.937 -13.729 1.00 80.75 169 ASN A N 1
ATOM 1341 C CA . ASN A 1 169 ? -39.091 -14.250 -14.930 1.00 80.75 169 ASN A CA 1
ATOM 1342 C C . ASN A 1 169 ? -40.399 -13.436 -15.057 1.00 80.75 169 ASN A C 1
ATOM 1344 O O . ASN A 1 169 ? -41.314 -13.837 -15.774 1.00 80.75 169 ASN A O 1
ATOM 1348 N N . GLU A 1 170 ? -40.499 -12.290 -14.372 1.00 82.31 170 GLU A N 1
ATOM 1349 C CA . GLU A 1 170 ? -41.646 -11.387 -14.481 1.00 82.31 170 GLU A CA 1
ATOM 1350 C C . GLU A 1 170 ? -41.481 -10.461 -15.687 1.00 82.31 170 GLU A C 1
ATOM 1352 O O . GLU A 1 170 ? -40.422 -9.866 -15.905 1.00 82.31 170 GLU A O 1
ATOM 1357 N N . VAL A 1 171 ? -42.556 -10.308 -16.459 1.00 83.38 171 VAL A N 1
ATOM 1358 C CA . VAL A 1 171 ? -42.599 -9.423 -17.624 1.00 83.38 171 VAL A CA 1
ATOM 1359 C C . VAL A 1 171 ? -42.918 -7.997 -17.171 1.00 83.38 171 VAL A C 1
ATOM 1361 O O . VAL A 1 171 ? -44.009 -7.705 -16.683 1.00 83.38 171 VAL A O 1
ATOM 1364 N N . ILE A 1 172 ? -41.967 -7.088 -17.360 1.00 83.19 172 ILE A N 1
ATOM 1365 C CA . ILE A 1 172 ? -42.062 -5.671 -17.020 1.00 83.19 172 ILE A CA 1
ATOM 1366 C C . ILE A 1 172 ? -42.142 -4.845 -18.314 1.00 83.19 172 ILE A C 1
ATOM 1368 O O . ILE A 1 172 ? -41.204 -4.868 -19.116 1.00 83.19 172 ILE A O 1
ATOM 1372 N N . PRO A 1 173 ? -43.209 -4.052 -18.520 1.00 87.19 173 PRO A N 1
ATOM 1373 C CA . PRO A 1 173 ? -43.287 -3.108 -19.632 1.00 87.19 173 PRO A CA 1
ATOM 1374 C C . PRO A 1 173 ? -42.192 -2.033 -19.553 1.00 87.19 173 PRO A C 1
ATOM 1376 O O . PRO A 1 173 ? -41.985 -1.415 -18.503 1.00 87.19 173 PRO A O 1
ATOM 1379 N N . LEU A 1 174 ? -41.528 -1.737 -20.673 1.00 83.44 174 LEU A N 1
ATOM 1380 C CA . LEU A 1 174 ? -40.487 -0.704 -20.771 1.00 83.44 174 LEU A CA 1
ATOM 1381 C C . LEU A 1 174 ? -41.030 0.692 -20.423 1.00 83.44 174 LEU A C 1
ATOM 1383 O O . LEU A 1 174 ? -40.313 1.530 -19.870 1.00 83.44 174 LEU A O 1
ATOM 1387 N N . SER A 1 175 ? -42.320 0.927 -20.678 1.00 86.44 175 SER A N 1
ATOM 1388 C CA . SER A 1 175 ? -43.043 2.143 -20.292 1.00 86.44 175 SER A CA 1
ATOM 1389 C C . SER A 1 175 ? -42.994 2.402 -18.781 1.00 86.44 175 SER A C 1
ATOM 1391 O O . SER A 1 175 ? -42.768 3.541 -18.367 1.00 86.44 175 SER A O 1
ATOM 1393 N N . ASN A 1 176 ? -43.085 1.357 -17.950 1.00 85.50 176 ASN A N 1
ATOM 1394 C CA . ASN A 1 176 ? -42.995 1.475 -16.491 1.00 85.50 176 ASN A CA 1
ATOM 1395 C C . ASN A 1 176 ? -41.590 1.903 -16.047 1.00 85.50 176 ASN A C 1
ATOM 1397 O O . ASN A 1 176 ? -41.435 2.693 -15.108 1.00 85.50 176 ASN A O 1
ATOM 1401 N N . ILE A 1 177 ? -40.557 1.423 -16.742 1.00 82.38 177 ILE A N 1
ATOM 1402 C CA . ILE A 1 177 ? -39.162 1.790 -16.477 1.00 82.38 177 ILE A CA 1
ATOM 1403 C C . ILE A 1 177 ? -38.926 3.246 -16.886 1.00 82.38 177 ILE A C 1
ATOM 1405 O O . ILE A 1 177 ? -38.445 4.033 -16.068 1.00 82.38 177 ILE A O 1
ATOM 1409 N N . ARG A 1 178 ? -39.345 3.641 -18.096 1.00 86.06 178 ARG A N 1
ATOM 1410 C CA . ARG A 1 178 ? -39.280 5.036 -18.571 1.00 86.06 178 ARG A CA 1
ATOM 1411 C C . ARG A 1 178 ? -39.995 5.990 -17.615 1.00 86.06 178 ARG A C 1
ATOM 1413 O O . ARG A 1 178 ? -39.440 7.024 -17.247 1.00 86.06 178 ARG A O 1
ATOM 1420 N N . GLN A 1 179 ? -41.195 5.630 -17.157 1.00 86.31 179 GLN A N 1
ATOM 1421 C CA . GLN A 1 179 ? -41.963 6.449 -16.220 1.00 86.31 179 GLN A CA 1
ATOM 1422 C C . GLN A 1 179 ? -41.272 6.555 -14.854 1.00 86.31 179 GLN A C 1
ATOM 1424 O O . GLN A 1 179 ? -41.260 7.633 -14.258 1.00 86.31 179 GLN A O 1
ATOM 1429 N N . SER A 1 180 ? -40.646 5.476 -14.378 1.00 83.25 180 SER A N 1
ATOM 1430 C CA . SER A 1 180 ? -39.872 5.479 -13.130 1.00 83.25 180 SER A CA 1
ATOM 1431 C C . SER A 1 180 ? -38.627 6.365 -13.223 1.00 83.25 180 SER A C 1
ATOM 1433 O O . SER A 1 180 ? -38.367 7.149 -12.310 1.00 83.25 180 SER A O 1
ATOM 1435 N N . VAL A 1 181 ? -37.886 6.297 -14.336 1.00 83.44 181 VAL A N 1
ATOM 1436 C CA . VAL A 1 181 ? -36.723 7.164 -14.598 1.00 83.44 181 VAL A CA 1
ATOM 1437 C C . VAL A 1 181 ? -37.155 8.626 -14.686 1.00 83.44 181 VAL A C 1
ATOM 1439 O O . VAL A 1 181 ? -36.543 9.480 -14.0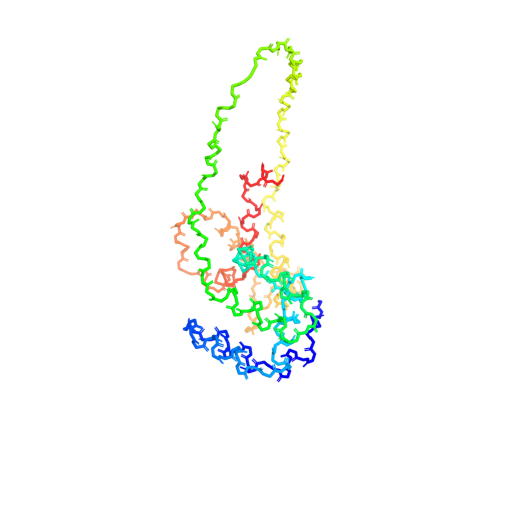50 1.00 83.44 181 VAL A O 1
ATOM 1442 N N . LYS A 1 182 ? -38.248 8.917 -15.400 1.00 85.88 182 LYS A N 1
ATOM 1443 C CA . LYS A 1 182 ? -38.794 10.273 -15.512 1.00 85.88 182 LYS A CA 1
ATOM 1444 C C . LYS A 1 182 ? -39.174 10.847 -14.144 1.00 85.88 182 LYS A C 1
ATOM 1446 O O . LYS A 1 182 ? -38.674 11.903 -13.775 1.00 85.88 182 LYS A O 1
ATOM 1451 N N . ARG A 1 183 ? -39.938 10.100 -13.333 1.00 83.06 183 ARG A N 1
ATOM 1452 C CA . ARG A 1 183 ? -40.274 10.498 -11.950 1.00 83.06 183 ARG A CA 1
ATOM 1453 C C . ARG A 1 183 ? -39.025 10.735 -11.097 1.00 83.06 183 ARG A C 1
ATOM 1455 O O . ARG A 1 183 ? -39.008 11.651 -10.285 1.00 83.06 183 ARG A O 1
ATOM 1462 N N . TYR A 1 184 ? -37.977 9.931 -11.276 1.00 80.12 184 TYR A N 1
ATOM 1463 C CA . TYR A 1 184 ? -36.717 10.097 -10.548 1.00 80.12 184 TYR A CA 1
ATOM 1464 C C . TYR A 1 184 ? -35.935 11.357 -10.957 1.00 80.12 184 TYR A C 1
ATOM 1466 O O . TYR A 1 184 ? -35.271 11.962 -10.108 1.00 80.12 184 TYR A O 1
ATOM 1474 N N . LEU A 1 185 ? -35.987 11.740 -12.236 1.00 80.94 185 LEU A N 1
ATOM 1475 C CA . LEU A 1 185 ? -35.371 12.966 -12.749 1.00 80.94 185 LEU A CA 1
ATOM 1476 C C . LEU A 1 185 ? -36.153 14.219 -12.333 1.00 80.94 185 LEU A C 1
ATOM 1478 O O . LEU A 1 185 ? -35.530 15.227 -12.008 1.00 80.94 185 LEU A O 1
ATOM 1482 N N . ASP A 1 186 ? -37.484 14.129 -12.293 1.00 81.75 186 ASP A N 1
ATOM 1483 C CA . ASP A 1 186 ? -38.373 15.239 -11.932 1.00 81.75 186 ASP A CA 1
ATOM 1484 C C . ASP A 1 186 ? -38.451 15.480 -10.406 1.00 81.75 186 ASP A C 1
ATOM 1486 O O . ASP A 1 186 ? -38.816 16.573 -9.970 1.00 81.75 186 ASP A O 1
ATOM 1490 N N . ALA A 1 187 ? -38.090 14.489 -9.578 1.00 82.69 187 ALA A N 1
ATOM 1491 C CA . ALA A 1 187 ? -38.145 14.590 -8.118 1.00 82.69 187 ALA A CA 1
ATOM 1492 C C . ALA A 1 187 ? -37.175 15.64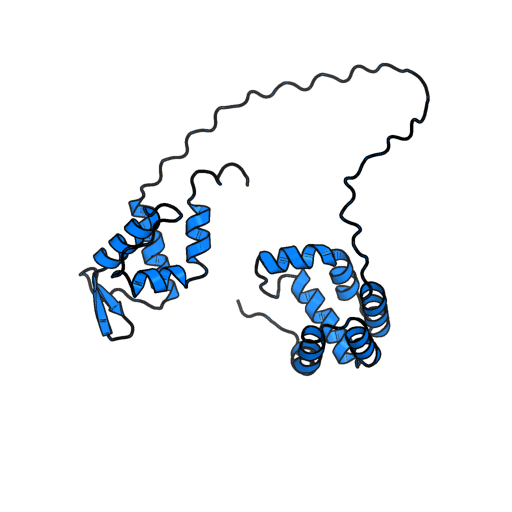9 -7.560 1.00 82.69 187 ALA A C 1
ATOM 1494 O O . ALA A 1 187 ? -35.959 15.607 -7.802 1.00 82.69 187 ALA A O 1
ATOM 1495 N N . LYS A 1 188 ? -37.700 16.568 -6.739 1.00 81.06 188 LYS A N 1
ATOM 1496 C CA . LYS A 1 188 ? -36.894 17.602 -6.079 1.00 81.06 188 LYS A CA 1
ATOM 1497 C C . LYS A 1 188 ? -35.988 16.988 -5.001 1.00 81.06 188 LYS A C 1
ATOM 1499 O O . LYS A 1 188 ? -36.353 16.003 -4.355 1.00 81.06 188 LYS A O 1
ATOM 1504 N N . PRO A 1 189 ? -34.785 17.547 -4.772 1.00 74.44 189 PRO A N 1
ATOM 1505 C CA . PRO A 1 189 ? -33.913 17.081 -3.699 1.00 74.44 189 PRO A CA 1
ATOM 1506 C C . PRO A 1 189 ? -34.611 17.243 -2.340 1.00 74.44 189 PRO A C 1
ATOM 1508 O O . PRO A 1 189 ? -34.945 18.356 -1.954 1.00 74.44 189 PRO A O 1
ATOM 1511 N N . GLY A 1 190 ? -34.819 16.127 -1.633 1.00 74.19 190 GLY A N 1
ATOM 1512 C CA . GLY A 1 190 ? -35.498 16.080 -0.330 1.00 74.19 190 GLY A CA 1
ATOM 1513 C C . GLY A 1 190 ? -36.935 15.551 -0.372 1.00 74.19 190 GLY A C 1
ATOM 1514 O O . GLY A 1 190 ? -37.506 15.279 0.678 1.00 74.19 190 GLY A O 1
ATOM 1515 N N . GLU A 1 191 ? -37.509 15.342 -1.557 1.00 76.69 191 GLU A N 1
ATOM 1516 C CA . GLU A 1 191 ? -38.858 14.794 -1.693 1.00 76.69 191 GLU A CA 1
ATOM 1517 C C . GLU A 1 191 ? -38.818 13.258 -1.597 1.00 76.69 191 GLU A C 1
ATOM 1519 O O . GLU A 1 191 ? -38.145 12.576 -2.381 1.00 76.69 191 GLU A O 1
ATOM 1524 N N . HIS A 1 192 ? -39.497 12.699 -0.591 1.00 59.00 192 HIS A N 1
ATOM 1525 C CA . HIS A 1 192 ? -39.626 11.254 -0.426 1.00 59.00 192 HIS A CA 1
ATOM 1526 C C . HIS A 1 192 ? -40.463 10.686 -1.5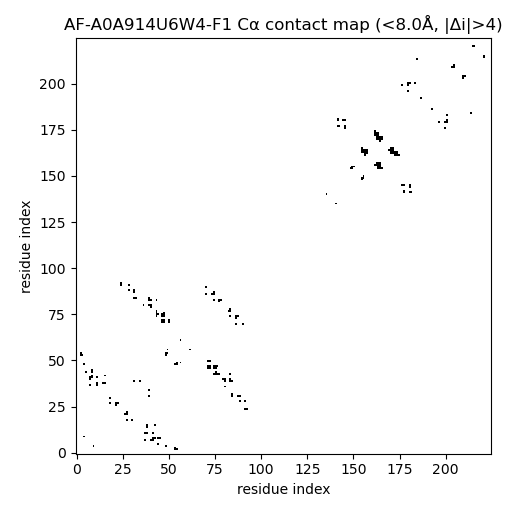79 1.00 59.00 192 HIS A C 1
ATOM 1528 O O . HIS A 1 192 ? -41.649 10.973 -1.706 1.00 59.00 192 HIS A O 1
ATOM 1534 N N . THR A 1 193 ? -39.844 9.860 -2.426 1.00 58.56 193 THR A N 1
ATOM 1535 C CA . THR A 1 193 ? -40.561 9.105 -3.465 1.00 58.56 193 THR A CA 1
ATOM 1536 C C . THR A 1 193 ? -41.672 8.261 -2.828 1.00 58.56 193 THR A C 1
ATOM 1538 O O . THR A 1 193 ? -41.375 7.575 -1.845 1.00 58.56 193 THR A O 1
ATOM 1541 N N . PRO A 1 194 ? -42.904 8.266 -3.374 1.00 52.94 194 PRO A N 1
ATOM 1542 C CA . PRO A 1 194 ? -44.041 7.589 -2.763 1.00 52.94 194 PRO A CA 1
ATOM 1543 C C . PRO A 1 194 ? -43.779 6.080 -2.591 1.00 52.94 194 PRO A C 1
ATOM 1545 O O . PRO A 1 194 ? -43.186 5.453 -3.485 1.00 52.94 194 PRO A O 1
ATOM 1548 N N . PRO A 1 195 ? -44.205 5.494 -1.455 1.00 44.84 195 PRO A N 1
ATOM 1549 C CA . PRO A 1 195 ? -44.037 4.075 -1.169 1.00 44.84 195 PRO A CA 1
ATOM 1550 C C . PRO A 1 195 ? -44.860 3.264 -2.176 1.00 44.84 195 PRO A C 1
ATOM 1552 O O . PRO A 1 195 ? -46.076 3.401 -2.250 1.00 44.84 195 PRO A O 1
ATOM 1555 N N . GLY A 1 196 ? -44.181 2.467 -3.005 1.00 54.38 196 GLY A N 1
ATOM 1556 C CA . GLY A 1 196 ? -44.818 1.688 -4.077 1.00 54.38 196 GLY A CA 1
ATOM 1557 C C . GLY A 1 196 ? -43.983 1.537 -5.353 1.00 54.38 196 GLY A C 1
ATOM 1558 O O . GLY A 1 196 ? -44.273 0.684 -6.180 1.00 54.38 196 GLY A O 1
ATOM 1559 N N . THR A 1 197 ? -42.889 2.291 -5.514 1.00 56.25 197 THR A N 1
ATOM 1560 C CA . THR A 1 197 ? -41.975 2.194 -6.682 1.00 56.25 197 THR A CA 1
ATOM 1561 C C . THR A 1 197 ? -40.764 1.276 -6.429 1.00 56.25 197 THR A C 1
ATOM 1563 O O . THR A 1 197 ? -39.663 1.485 -6.948 1.00 56.25 197 THR A O 1
ATOM 1566 N N . ASN A 1 198 ? -40.952 0.255 -5.589 1.00 55.56 198 ASN A N 1
ATOM 1567 C CA . ASN A 1 198 ? -39.921 -0.214 -4.658 1.00 55.56 198 ASN A CA 1
ATOM 1568 C C . ASN A 1 198 ? -38.810 -1.103 -5.242 1.00 55.56 198 ASN A C 1
ATOM 1570 O O . ASN A 1 198 ? -37.760 -1.212 -4.611 1.00 55.56 198 ASN A O 1
ATOM 1574 N N . LYS A 1 199 ? -38.963 -1.704 -6.428 1.00 62.47 199 LYS A N 1
ATOM 1575 C CA . LYS A 1 199 ? -37.931 -2.612 -6.980 1.00 62.47 199 LYS A CA 1
ATOM 1576 C C . LYS A 1 199 ? -37.002 -1.921 -7.988 1.00 62.47 199 LYS A C 1
ATOM 1578 O O . LYS A 1 199 ? -35.790 -2.071 -7.918 1.00 62.47 199 LYS A O 1
ATOM 1583 N N . LEU A 1 200 ? -37.542 -1.094 -8.887 1.00 58.66 200 LEU A N 1
ATOM 1584 C CA . LEU A 1 200 ? -36.752 -0.421 -9.931 1.00 58.66 200 LEU A CA 1
ATOM 1585 C C . LEU A 1 200 ? -36.010 0.822 -9.422 1.00 58.66 200 LEU A C 1
ATOM 1587 O O . LEU A 1 200 ? -34.867 1.064 -9.805 1.00 58.66 200 LEU A O 1
ATOM 1591 N N . THR A 1 201 ? -36.618 1.607 -8.530 1.00 60.88 201 THR A N 1
ATOM 1592 C CA . THR A 1 201 ? -35.957 2.805 -7.981 1.00 60.88 201 THR A CA 1
ATOM 1593 C C . THR A 1 201 ? -34.857 2.456 -6.981 1.00 60.88 201 THR A C 1
ATOM 1595 O O . THR A 1 201 ? -33.853 3.161 -6.915 1.00 60.88 201 THR A O 1
ATOM 1598 N N . SER A 1 202 ? -34.998 1.355 -6.237 1.00 62.47 202 SER A N 1
ATOM 1599 C CA . SER A 1 202 ? -33.933 0.806 -5.390 1.00 62.47 202 SER A CA 1
ATOM 1600 C C . SER A 1 202 ? -32.780 0.264 -6.239 1.00 62.47 202 SER A C 1
ATOM 1602 O O . SER A 1 202 ? -31.625 0.570 -5.952 1.00 62.47 202 SER A O 1
ATOM 1604 N N . ILE A 1 203 ? -33.089 -0.411 -7.353 1.00 61.81 203 ILE A N 1
ATOM 1605 C CA . ILE A 1 203 ? -32.127 -0.811 -8.392 1.00 61.81 203 ILE A CA 1
ATOM 1606 C C . ILE A 1 203 ? -31.346 0.392 -8.945 1.00 61.81 203 ILE A C 1
ATOM 1608 O O . ILE A 1 203 ? -30.133 0.281 -9.099 1.00 61.81 203 ILE A O 1
ATOM 1612 N N . LEU A 1 204 ? -32.010 1.516 -9.233 1.00 59.94 204 LEU A N 1
ATOM 1613 C CA . LEU A 1 204 ? -31.367 2.737 -9.741 1.00 59.94 204 LEU A CA 1
ATOM 1614 C C . LEU A 1 204 ? -30.564 3.485 -8.664 1.00 59.94 204 LEU A C 1
ATOM 1616 O O . LEU A 1 204 ? -29.546 4.094 -8.974 1.00 59.94 204 LEU A O 1
ATOM 1620 N N . LYS A 1 205 ? -31.005 3.456 -7.398 1.00 63.19 205 LYS A N 1
ATOM 1621 C CA . LYS A 1 205 ? -30.292 4.076 -6.264 1.00 63.19 205 LYS A CA 1
ATOM 1622 C C . LYS A 1 205 ? -29.041 3.292 -5.852 1.00 63.19 205 LYS A C 1
ATOM 1624 O O . LYS A 1 205 ? -28.103 3.902 -5.349 1.00 63.19 205 LYS A O 1
ATOM 1629 N N . ALA A 1 206 ? -29.038 1.972 -6.039 1.00 56.72 206 ALA A N 1
ATOM 1630 C CA . ALA A 1 206 ? -27.921 1.095 -5.693 1.00 56.72 206 ALA A CA 1
ATOM 1631 C C . ALA A 1 206 ? -26.812 1.055 -6.759 1.00 56.72 206 ALA A C 1
ATOM 1633 O O . ALA A 1 206 ? -25.746 0.505 -6.495 1.00 56.72 206 ALA A O 1
ATOM 1634 N N . ASP A 1 207 ? -27.053 1.614 -7.948 1.00 57.72 207 ASP A N 1
ATOM 1635 C CA . ASP A 1 207 ? -26.107 1.573 -9.058 1.00 57.72 207 ASP A CA 1
ATOM 1636 C C . ASP A 1 207 ? -25.123 2.766 -8.988 1.00 57.72 207 ASP A C 1
ATOM 1638 O O . ASP A 1 207 ? -25.540 3.924 -9.150 1.00 57.72 207 ASP A O 1
ATOM 1642 N N . PRO A 1 208 ? -23.824 2.529 -8.710 1.00 54.94 208 PRO A N 1
ATOM 1643 C CA . PRO A 1 208 ? -22.833 3.591 -8.545 1.00 54.94 208 PRO A CA 1
ATOM 1644 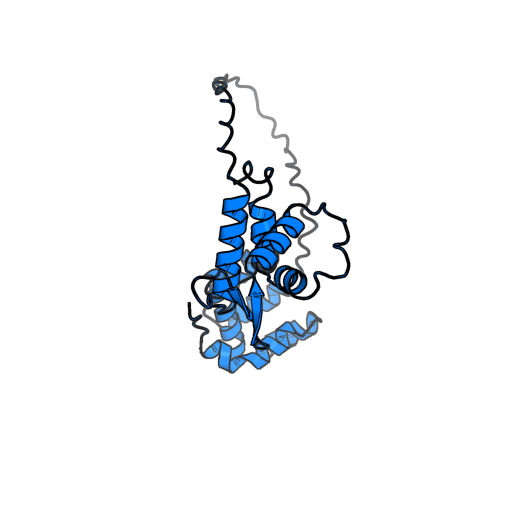C C . PRO A 1 208 ? -22.607 4.411 -9.823 1.00 54.94 208 PRO A C 1
ATOM 1646 O O . PRO A 1 208 ? -22.119 5.538 -9.715 1.00 54.94 208 PRO A O 1
ATOM 1649 N N . ASP A 1 209 ? -23.013 3.903 -10.991 1.00 57.09 209 ASP A N 1
ATOM 1650 C CA . ASP A 1 209 ? -22.828 4.553 -12.294 1.00 57.09 209 ASP A CA 1
ATOM 1651 C C . ASP A 1 209 ? -24.000 5.477 -12.686 1.00 57.09 209 ASP A C 1
ATOM 1653 O O . ASP A 1 209 ? -23.838 6.408 -13.480 1.00 57.09 209 ASP A O 1
ATOM 1657 N N . VAL A 1 210 ? -25.161 5.344 -12.030 1.00 56.38 210 VAL A N 1
ATOM 1658 C CA . VAL A 1 210 ? -26.338 6.215 -12.243 1.00 56.38 210 VAL A CA 1
ATOM 1659 C C . VAL A 1 210 ? -26.197 7.566 -11.516 1.00 56.38 210 VAL A C 1
ATOM 1661 O O . VAL A 1 210 ? -26.692 8.603 -11.973 1.00 56.38 210 VAL A O 1
ATOM 1664 N N . ILE A 1 211 ? -25.461 7.601 -10.401 1.00 55.75 211 ILE A N 1
ATOM 1665 C CA . ILE A 1 211 ? -25.194 8.819 -9.613 1.00 55.75 211 ILE A CA 1
ATOM 1666 C C . ILE A 1 211 ? -24.339 9.853 -10.392 1.00 55.75 211 ILE A C 1
ATOM 1668 O O . ILE A 1 211 ? -24.671 11.047 -10.349 1.00 55.75 211 ILE A O 1
ATOM 1672 N N . PRO A 1 212 ? -23.272 9.459 -11.121 1.00 53.03 212 PRO A N 1
ATOM 1673 C CA . PRO A 1 212 ? -22.551 10.320 -12.056 1.00 53.03 212 PRO A CA 1
ATOM 1674 C C . PRO A 1 212 ? -23.448 10.961 -13.115 1.00 53.03 212 PRO A C 1
ATOM 1676 O O . PRO A 1 212 ? -23.321 12.163 -13.343 1.00 53.03 212 PRO A O 1
ATOM 1679 N N . LEU A 1 213 ? -24.394 10.216 -13.697 1.00 51.44 213 LEU A N 1
ATOM 1680 C CA . LEU A 1 213 ? -25.311 10.738 -14.718 1.00 51.44 213 LEU A CA 1
ATOM 1681 C C . LEU A 1 213 ? -26.205 11.846 -14.134 1.00 51.44 213 LEU A C 1
ATOM 1683 O O . LEU A 1 213 ? -26.299 12.934 -14.702 1.00 51.44 213 LEU A O 1
ATOM 1687 N N . LYS A 1 214 ? -26.734 11.673 -12.915 1.00 50.28 214 LYS A N 1
ATOM 1688 C CA . LYS A 1 214 ? -27.515 12.723 -12.228 1.00 50.28 214 LYS A CA 1
ATOM 1689 C C . LYS A 1 214 ? -26.724 14.022 -11.988 1.00 50.28 214 LYS A C 1
ATOM 1691 O O . LYS A 1 214 ? -27.313 15.099 -11.916 1.00 50.28 214 LYS A O 1
ATOM 1696 N N . ARG A 1 215 ? -25.394 13.943 -11.835 1.00 51.69 215 ARG A N 1
ATOM 1697 C CA . ARG A 1 215 ? -24.505 15.114 -11.679 1.00 51.69 215 ARG A CA 1
ATOM 1698 C C . ARG A 1 215 ? -24.044 15.701 -13.014 1.00 51.69 215 ARG A C 1
ATOM 1700 O O . ARG A 1 215 ? -23.873 16.919 -13.085 1.00 51.69 215 ARG A O 1
ATOM 1707 N N . ALA A 1 216 ? -23.849 14.865 -14.031 1.00 49.50 216 ALA A N 1
ATOM 1708 C CA . ALA A 1 216 ? -23.440 15.268 -15.374 1.00 49.50 216 ALA A CA 1
ATOM 1709 C C . ALA A 1 216 ? -24.533 16.068 -16.099 1.00 49.50 216 ALA A C 1
ATOM 1711 O O . ALA A 1 216 ? -24.218 16.991 -16.840 1.00 49.50 216 ALA A O 1
ATOM 1712 N N . PHE A 1 217 ? -25.808 15.783 -15.816 1.00 49.94 217 PHE A N 1
ATOM 1713 C CA . PHE A 1 217 ? -26.950 16.437 -16.463 1.00 49.94 217 PHE A CA 1
ATOM 1714 C C . PHE A 1 217 ? -27.565 17.602 -15.664 1.00 49.94 217 PHE A C 1
ATOM 1716 O O . PHE A 1 217 ? -28.630 18.101 -16.024 1.00 49.94 217 PHE A O 1
ATOM 1723 N N . LYS A 1 218 ? -26.906 18.092 -14.599 1.00 49.00 218 LYS A N 1
ATOM 1724 C CA . LYS A 1 218 ? -27.319 19.354 -13.961 1.00 49.00 218 LYS A CA 1
ATOM 1725 C C . LYS A 1 218 ? -26.924 20.544 -14.850 1.00 49.00 218 LYS A C 1
ATOM 1727 O O . LYS A 1 218 ? -25.735 20.687 -15.145 1.00 49.00 218 LYS A O 1
ATOM 1732 N N . PRO A 1 219 ? -27.858 21.452 -15.194 1.00 38.81 219 PRO A N 1
ATOM 1733 C CA . PRO A 1 219 ? -27.603 22.588 -16.083 1.00 38.81 219 PRO A CA 1
ATOM 1734 C C . PRO A 1 219 ? -26.618 23.633 -15.530 1.00 38.81 219 PRO A C 1
ATOM 1736 O O . PRO A 1 219 ? -26.312 24.584 -16.238 1.00 38.81 219 PRO A O 1
ATOM 1739 N N . ASP A 1 220 ? -26.075 23.467 -14.320 1.00 40.16 220 ASP A N 1
ATOM 1740 C CA . ASP A 1 220 ? -25.118 24.402 -13.710 1.00 40.16 220 ASP A CA 1
ATOM 1741 C C . ASP A 1 220 ? -23.644 23.967 -13.829 1.00 40.16 220 ASP A C 1
ATOM 1743 O O . ASP A 1 220 ? -22.740 24.771 -13.597 1.00 40.16 220 ASP A O 1
ATOM 1747 N N . ASN A 1 221 ? -23.363 22.722 -14.238 1.00 40.91 221 ASN A N 1
ATOM 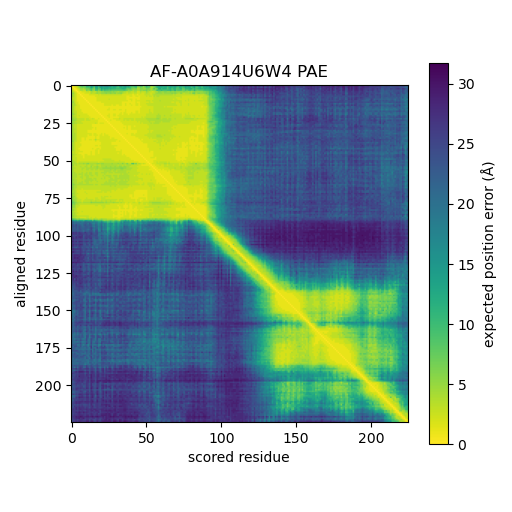1748 C CA . ASN A 1 221 ? -21.999 22.166 -14.226 1.00 40.91 221 ASN A CA 1
ATOM 1749 C C . ASN A 1 221 ? -21.188 22.377 -15.523 1.00 40.91 221 ASN A C 1
ATOM 1751 O O . ASN A 1 221 ? -20.002 22.064 -15.555 1.00 40.91 221 ASN A O 1
ATOM 1755 N N . TRP A 1 222 ? -21.770 22.951 -16.580 1.00 38.47 222 TRP A N 1
ATOM 1756 C CA . TRP A 1 222 ? -21.109 23.131 -17.888 1.00 38.47 222 TRP A CA 1
ATOM 1757 C C . TRP A 1 222 ? -20.136 24.320 -17.966 1.00 38.47 222 TRP A C 1
ATOM 1759 O O . TRP A 1 222 ? -19.475 24.496 -18.982 1.00 38.47 222 TRP A O 1
ATOM 1769 N N . LYS A 1 223 ? -20.031 25.148 -16.917 1.00 33.06 223 LYS A N 1
ATOM 1770 C CA . LYS A 1 223 ? -19.153 26.337 -16.906 1.00 33.06 223 LYS A CA 1
ATOM 1771 C C . LYS A 1 223 ? -17.804 26.133 -16.202 1.00 33.06 223 LYS A C 1
ATOM 1773 O O . LYS A 1 223 ? -17.084 27.110 -16.018 1.00 33.06 223 LYS A O 1
ATOM 1778 N N . LYS A 1 224 ? -17.478 24.917 -15.753 1.00 38.28 224 LYS A N 1
ATOM 1779 C CA . LYS A 1 224 ? -16.248 24.635 -14.985 1.00 38.28 224 LYS A CA 1
ATOM 1780 C C . LYS A 1 224 ? -15.590 23.300 -15.361 1.00 38.28 224 LYS A C 1
ATOM 1782 O O . LYS A 1 224 ? -15.281 22.495 -14.482 1.00 38.28 224 LYS A O 1
ATOM 1787 N N . LEU A 1 225 ? -15.385 23.089 -16.656 1.00 33.84 225 LEU A N 1
ATOM 1788 C CA . LEU A 1 225 ? -14.325 22.232 -17.186 1.00 33.84 225 LEU A CA 1
ATOM 1789 C C . LEU A 1 225 ? -13.437 23.098 -18.073 1.00 33.84 225 LEU A C 1
ATOM 1791 O O . LEU A 1 225 ? -14.023 23.868 -18.868 1.00 33.84 225 LEU A O 1
#

Solvent-accessible surface area (backbone atoms only — not comparable to full-atom values): 14259 Å² total; per-residue (Å²): 137,87,69,85,74,56,70,58,40,66,76,35,43,67,59,53,50,52,52,71,70,46,81,51,59,70,58,39,47,55,52,55,72,70,43,52,61,62,51,47,48,24,51,24,52,51,35,37,33,51,74,72,56,59,47,90,65,55,71,69,57,50,58,61,46,57,81,44,44,67,59,41,50,59,34,40,68,39,89,44,50,66,56,36,44,53,53,52,58,66,66,57,54,80,73,67,71,63,74,78,67,74,85,72,78,77,73,74,83,78,88,77,82,92,77,92,75,88,75,81,81,74,80,82,75,81,82,72,78,78,76,81,71,80,81,75,58,67,66,61,56,52,52,52,53,52,53,51,54,28,65,77,65,77,45,60,76,55,64,98,75,55,26,33,58,48,98,85,72,46,82,41,53,46,65,61,54,53,51,50,53,49,52,59,70,71,50,56,94,88,62,79,77,70,94,81,56,68,68,64,54,50,54,52,72,70,36,80,71,53,58,56,51,64,56,71,71,40,92,78,60,84,82,77,124